Protein 2HBW (pdb70)

Foldseek 3Di:
DKWFFQAKFFFAADLVRPATAAIRHGGWMKAWDPAHDDQWTWIATQQQRRIGIGGVVRPVRIGHDPDDDFADKDAQVRVVVLLVQLVVLLVVLVDDEFAGRRYAPDVYYHFQSNLNSVVVSRFGAHRFQQRNVVQFAFDAPVVDDFNKKWFFDDPPGTHHIFTDHDPQKTWGADHDPQADRGIDMEGLDPVTDRSNVVRNVGTDTIGDHRIGDGDDDD

Structure (mmCIF, N/CA/C/O backbone):
data_2HBW
#
_entry.id   2HBW
#
_cell.length_a   76.480
_cell.length_b   86.891
_cell.length_c   37.288
_cell.angle_alpha   90.000
_cell.angle_beta   90.000
_cell.angle_gamma   90.000
#
_symmetry.space_group_name_H-M   'P 21 21 2'
#
loop_
_entity.id
_entity.type
_entity.pdbx_description
1 polymer 'NLP/P60 protein'
2 non-polymer 'ACETATE ION'
3 non-polymer 'UNKNOWN LIGAND'
4 water water
#
loop_
_atom_site.group_PDB
_atom_site.id
_atom_site.type_symbol
_atom_site.label_atom_id
_atom_site.label_alt_id
_atom_site.label_comp_id
_atom_site.label_asym_id
_atom_site.label_entity_id
_atom_site.label_seq_id
_atom_site.pdbx_PDB_ins_code
_atom_site.Cartn_x
_atom_site.Cartn_y
_atom_site.Cartn_z
_atom_site.occupancy
_atom_site.B_iso_or_equiv
_atom_site.auth_seq_id
_atom_site.auth_comp_id
_atom_site.auth_asym_id
_atom_site.auth_atom_id
_atom_site.pdbx_PDB_model_num
ATOM 1 C C . SER A 1 15 ? 73.096 33.283 13.517 1.00 22.91 14 SER A C 1
ATOM 2 O O . SER A 1 15 ? 74.282 33.583 13.441 1.00 27.44 14 SER A O 1
ATOM 3 N N . GLY A 1 16 ? 72.593 32.329 12.761 1.00 20.93 15 GLY A N 1
ATOM 4 C CA . GLY A 1 16 ? 73.447 31.354 12.102 1.00 18.41 15 GLY A CA 1
ATOM 5 C C . GLY A 1 16 ? 72.746 30.016 11.993 1.00 13.77 15 GLY A C 1
ATOM 6 O O . GLY A 1 16 ? 71.675 29.842 12.512 1.00 13.04 15 GLY A O 1
ATOM 7 N N . GLU A 1 17 ? 73.443 29.082 11.363 1.00 15.29 16 GLU A N 1
ATOM 8 C CA . GLU A 1 17 ? 72.935 27.697 11.192 1.00 12.40 16 GLU A CA 1
ATOM 9 C C . GLU A 1 17 ? 73.552 26.751 12.187 1.00 12.24 16 GLU A C 1
ATOM 10 O O . GLU A 1 17 ? 74.766 26.766 12.439 1.00 14.07 16 GLU A O 1
ATOM 16 N N . TYR A 1 18 ? 72.695 25.896 12.728 1.00 11.93 17 TYR A N 1
ATOM 17 C CA . TYR A 1 18 ? 73.072 24.975 13.768 1.00 12.06 17 TYR A CA 1
ATOM 18 C C . TYR A 1 18 ? 72.521 23.585 13.480 1.00 11.39 17 TYR A C 1
ATOM 19 O O . TYR A 1 18 ? 71.533 23.453 12.742 1.00 13.02 17 TYR A O 1
ATOM 28 N N . GLN A 1 19 ? 73.135 22.554 14.042 1.00 12.13 18 GLN A N 1
ATOM 29 C CA . GLN A 1 19 ? 72.635 21.197 14.061 1.00 11.78 18 GLN A CA 1
ATOM 30 C C . GLN A 1 19 ? 72.048 20.877 15.426 1.00 12.04 18 GLN A C 1
ATOM 31 O O . GLN A 1 19 ? 72.647 21.203 16.492 1.00 14.17 18 GLN A O 1
ATOM 37 N N . CYS A 1 20 ? 70.906 20.184 15.406 1.00 10.32 19 CYS A N 1
ATOM 38 C CA . CYS A 1 20 ? 70.233 19.837 16.626 1.00 10.21 19 CYS A CA 1
ATOM 39 C C . CYS A 1 20 ? 70.885 18.638 17.267 1.00 10.39 19 CYS A C 1
ATOM 40 O O . CYS A 1 20 ? 71.015 17.581 16.666 1.00 12.21 19 CYS A O 1
ATOM 43 N N . LEU A 1 21 ? 71.275 18.797 18.527 1.00 11.93 20 LEU A N 1
ATOM 44 C CA . LEU A 1 21 ? 71.911 17.720 19.309 1.00 13.34 20 LEU A CA 1
ATOM 45 C C . LEU A 1 21 ? 70.914 16.797 20.001 1.00 14.74 20 LEU A C 1
ATOM 46 O O . LEU A 1 21 ? 71.311 15.721 20.483 1.00 16.87 20 LEU A O 1
ATOM 51 N N . ALA A 1 22 ? 69.660 17.220 20.104 1.00 13.62 21 ALA A N 1
ATOM 52 C CA . ALA A 1 22 ? 68.549 16.465 20.670 1.00 14.19 21 ALA A CA 1
ATOM 53 C C . ALA A 1 22 ? 67.322 16.874 19.863 1.00 12.70 21 ALA A C 1
ATOM 54 O O . ALA A 1 22 ? 67.363 17.881 19.159 1.00 12.80 21 ALA A O 1
ATOM 56 N N . ALA A 1 23 ? 66.262 16.101 19.964 1.00 12.90 22 ALA A N 1
ATOM 57 C CA . ALA A 1 23 ? 65.005 16.454 19.329 1.00 11.30 22 ALA A CA 1
ATOM 58 C C . ALA A 1 23 ? 64.435 17.700 20.014 1.00 12.05 22 ALA A C 1
ATOM 59 O O . ALA A 1 23 ? 64.435 17.773 21.261 1.00 17.02 22 ALA A O 1
ATOM 61 N N . LEU A 1 24 ? 64.019 18.677 19.240 1.00 9.76 23 LEU A N 1
ATOM 62 C CA . LEU A 1 24 ? 63.554 19.951 19.733 1.00 9.26 23 LEU A CA 1
ATOM 63 C C . LEU A 1 24 ? 62.114 20.217 19.362 1.00 8.93 23 LEU A C 1
ATOM 64 O O . LEU A 1 24 ? 61.685 19.969 18.244 1.00 11.16 23 LEU A O 1
ATOM 69 N N . ASN A 1 25 ? 61.376 20.809 20.305 1.00 9.19 24 ASN A N 1
ATOM 70 C CA . ASN A 1 25 ? 60.042 21.305 20.045 1.00 8.11 24 ASN A CA 1
ATOM 71 C C . ASN A 1 25 ? 60.077 22.731 19.532 1.00 8.59 24 ASN A C 1
ATOM 72 O O . ASN A 1 25 ? 60.705 23.610 20.160 1.00 10.89 24 ASN A O 1
ATOM 77 N N A LEU A 1 26 ? 59.369 23.010 18.451 0.80 8.39 25 LEU A N 1
ATOM 78 N N B LEU A 1 26 ? 59.371 22.993 18.438 0.20 8.57 25 LEU A N 1
ATOM 79 C CA A LEU A 1 26 ? 59.142 24.341 17.966 0.80 8.73 25 LEU A CA 1
ATOM 80 C CA B LEU A 1 26 ? 59.158 24.353 17.973 0.20 8.71 25 LEU A CA 1
ATOM 81 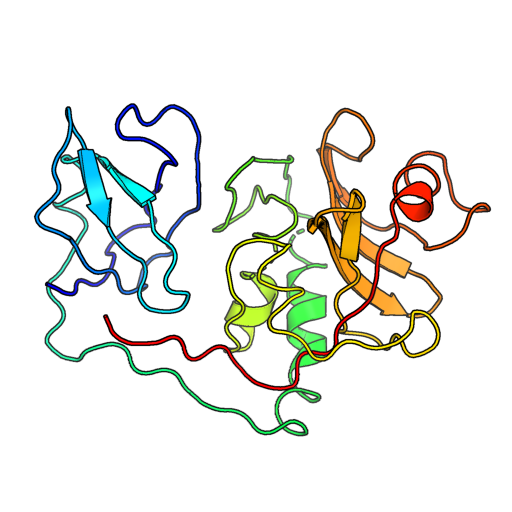C C A LEU A 1 26 ? 57.679 24.696 18.111 0.80 8.66 25 LEU A C 1
ATOM 82 C C B LEU A 1 26 ? 57.676 24.709 18.062 0.20 8.75 25 LEU A C 1
ATOM 83 O O A LEU A 1 26 ? 56.811 23.901 17.721 0.80 9.70 25 LEU A O 1
ATOM 84 O O B LEU A 1 26 ? 56.816 23.935 17.630 0.20 9.60 25 LEU A O 1
ATOM 93 N N . TYR A 1 27 ? 57.389 25.889 18.607 1.00 8.93 26 TYR A N 1
ATOM 94 C CA . TYR A 1 27 ? 56.046 26.335 18.892 1.00 9.68 26 TYR A CA 1
ATOM 95 C C . TYR A 1 27 ? 55.563 27.358 17.923 1.00 9.32 26 TYR A C 1
ATOM 96 O O . TYR A 1 27 ? 56.343 27.987 17.213 1.00 10.24 26 TYR A O 1
ATOM 105 N N . ASP A 1 28 ? 54.234 27.552 17.843 1.00 10.65 27 ASP A N 1
ATOM 106 C CA . ASP A 1 28 ? 53.665 28.486 16.861 1.00 11.99 27 ASP A CA 1
ATOM 107 C C . ASP A 1 28 ? 53.616 29.912 17.366 1.00 12.44 27 ASP A C 1
ATOM 108 O O . ASP A 1 28 ? 53.189 30.789 16.639 1.00 15.66 27 ASP A O 1
ATOM 113 N N . SER A 1 29 ? 54.097 30.190 18.584 1.00 11.86 28 SER A N 1
ATOM 114 C CA . SER A 1 29 ? 54.118 31.559 19.133 1.00 12.54 28 SER A CA 1
ATOM 115 C C . SER A 1 29 ? 55.180 31.580 20.206 1.00 12.60 28 SER A C 1
ATOM 116 O O . SER A 1 29 ? 55.569 30.554 20.741 1.00 11.56 28 SER A O 1
ATOM 119 N N . PRO A 1 30 ? 55.599 32.799 20.586 1.00 12.85 29 PRO A N 1
ATOM 120 C CA . PRO A 1 30 ? 56.589 32.914 21.650 1.00 13.31 29 PRO A CA 1
ATOM 121 C C . PRO A 1 30 ? 56.168 32.340 22.978 1.00 13.46 29 PRO A C 1
ATOM 122 O O . PRO A 1 30 ? 57.010 32.022 23.835 1.00 14.95 29 PRO A O 1
ATOM 126 N N . GLU A 1 31 ? 54.867 32.278 23.202 1.00 14.51 30 GLU A N 1
ATOM 127 C CA . GLU A 1 31 ? 54.333 31.720 24.430 1.00 15.67 30 GLU A CA 1
ATOM 128 C C . GLU A 1 31 ? 54.534 30.228 24.603 1.00 14.73 30 GLU A C 1
ATOM 129 O O . GLU A 1 31 ? 54.432 29.673 25.700 1.00 18.13 30 GLU A O 1
ATOM 135 N N . CYS A 1 32 ? 54.849 29.555 23.501 1.00 14.58 31 CYS A N 1
ATOM 136 C CA . CYS A 1 32 ? 55.155 28.134 23.562 1.00 14.99 31 CYS A CA 1
ATOM 137 C C . CYS A 1 32 ? 54.049 27.288 24.180 1.00 15.60 31 CYS A C 1
ATOM 138 O O . CYS A 1 32 ? 54.296 26.390 24.965 1.00 18.78 31 CYS A O 1
ATOM 141 N N . THR A 1 33 ? 52.824 27.580 23.764 1.00 16.81 32 THR A N 1
ATOM 142 C CA . THR A 1 33 ? 51.684 26.804 24.229 1.00 17.04 32 THR A CA 1
ATOM 143 C C . THR A 1 33 ? 51.079 25.854 23.217 1.00 16.20 32 THR A C 1
ATOM 144 O O . THR A 1 33 ? 50.252 25.018 23.615 1.00 20.23 32 THR A O 1
ATOM 148 N N A SER A 1 34 ? 51.485 25.951 21.955 0.80 14.88 33 SER A N 1
ATOM 149 N N B SER A 1 34 ? 51.403 26.019 21.923 0.20 14.92 33 SER A N 1
ATOM 150 C CA A SER A 1 34 ? 50.979 25.108 20.900 0.80 16.04 33 SER A CA 1
ATOM 151 C CA B SER A 1 34 ? 50.869 25.197 20.809 0.20 12.45 33 SER A CA 1
ATOM 152 C C A SER A 1 34 ? 52.173 24.727 20.021 0.80 12.05 33 SER A C 1
ATOM 153 C C B SER A 1 34 ? 52.017 24.741 19.877 0.20 10.88 33 SER A C 1
ATOM 154 O O A SER A 1 34 ? 52.923 25.536 19.555 0.80 12.89 33 SER A O 1
ATOM 155 O O B SER A 1 34 ? 52.563 25.556 19.158 0.20 8.45 33 SER A O 1
ATOM 160 N N . LEU A 1 35 ? 52.323 23.437 19.841 1.00 11.27 34 LEU A N 1
ATOM 161 C CA . LEU A 1 35 ? 53.418 22.912 19.075 1.00 10.61 34 LEU A CA 1
ATOM 162 C C . LEU A 1 35 ? 53.143 23.118 17.604 1.00 10.54 34 LEU A C 1
ATOM 163 O O . LEU A 1 35 ? 52.046 22.878 17.109 1.00 14.18 34 LEU A O 1
ATOM 168 N N . ALA A 1 36 ? 54.199 23.529 16.889 1.00 10.72 35 ALA A N 1
ATOM 169 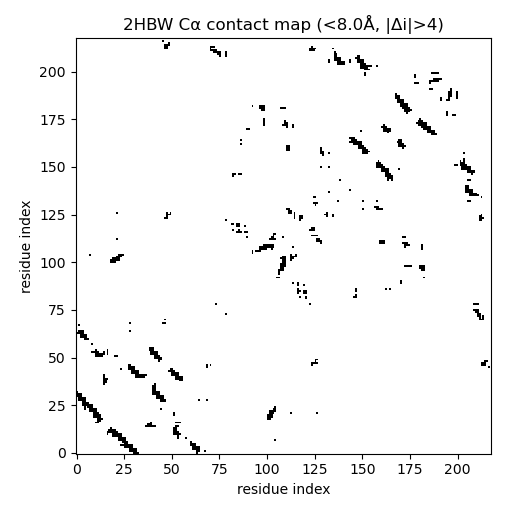C CA . ALA A 1 36 ? 54.176 23.723 15.457 1.00 11.43 35 ALA A CA 1
ATOM 170 C C . ALA A 1 36 ? 54.807 22.556 14.713 1.00 10.05 35 ALA A C 1
ATOM 171 O O . ALA A 1 36 ? 54.280 22.028 13.735 1.00 10.94 35 ALA A O 1
ATOM 173 N N . THR A 1 37 ? 56.021 22.169 15.128 1.00 7.89 36 THR A N 1
ATOM 174 C CA . THR A 1 37 ? 56.698 21.032 14.565 1.00 7.63 36 THR A CA 1
ATOM 175 C C . THR A 1 37 ? 57.700 20.568 15.612 1.00 6.70 36 THR A C 1
ATOM 176 O O . THR A 1 37 ? 57.858 21.164 16.676 1.00 7.60 36 THR A O 1
ATOM 180 N N . GLN A 1 38 ? 58.404 19.470 15.295 1.00 6.67 37 GLN A N 1
ATOM 181 C CA . GLN A 1 38 ? 59.512 18.978 16.127 1.00 6.81 37 GLN A CA 1
ATOM 182 C C . GLN A 1 38 ? 60.667 18.681 15.219 1.00 7.27 37 GLN A C 1
ATOM 183 O O . GLN A 1 38 ? 60.441 18.133 14.130 1.00 7.71 37 GLN A O 1
ATOM 189 N N . ALA A 1 39 ? 61.860 19.045 15.651 1.00 7.57 38 ALA A N 1
ATOM 190 C CA . ALA A 1 39 ? 63.084 18.857 14.859 1.00 7.78 38 ALA A CA 1
ATOM 191 C C . ALA A 1 39 ? 63.856 17.666 15.407 1.00 8.40 38 ALA A C 1
ATOM 192 O O . ALA A 1 39 ? 64.331 17.677 16.538 1.00 9.60 38 ALA A O 1
ATOM 194 N N . ALA A 1 40 ? 63.984 16.626 14.573 1.00 8.00 39 ALA A N 1
ATOM 195 C CA . ALA A 1 40 ? 64.742 15.451 14.908 1.00 9.52 39 ALA A CA 1
ATOM 196 C C . ALA A 1 40 ? 66.204 15.766 15.101 1.00 8.94 39 ALA A C 1
ATOM 197 O O . ALA A 1 40 ? 66.784 16.690 14.524 1.00 9.36 39 ALA A O 1
ATOM 199 N N A VAL A 1 41 ? 66.857 15.009 15.975 0.50 9.64 40 VAL A N 1
ATOM 200 N N B VAL A 1 41 ? 66.881 14.856 15.815 0.50 10.63 40 VAL A N 1
ATOM 201 C CA A VAL A 1 41 ? 68.309 15.071 16.126 0.50 10.69 40 VAL A CA 1
ATOM 202 C CA B VAL A 1 41 ? 68.323 14.956 16.047 0.50 9.53 40 VAL A CA 1
ATOM 203 C C A VAL A 1 41 ? 69.031 15.032 14.765 0.50 11.01 40 VAL A C 1
ATOM 204 C C B VAL A 1 41 ? 68.991 15.056 14.691 0.50 9.76 40 VAL A C 1
ATOM 205 O O A VAL A 1 41 ? 68.755 14.170 13.908 0.50 12.14 40 VAL A O 1
ATOM 206 O O B VAL A 1 41 ? 68.608 14.310 13.750 0.50 9.62 40 VAL A O 1
ATOM 213 N N . GLY A 1 42 ? 69.973 15.941 14.585 1.00 10.87 41 GLY A N 1
ATOM 214 C CA . GLY A 1 42 ? 70.706 16.049 13.352 1.00 11.39 41 GLY A CA 1
ATOM 215 C C . GLY A 1 42 ? 70.187 17.065 12.356 1.00 10.64 41 GLY A C 1
ATOM 216 O O . GLY A 1 42 ? 70.911 17.440 11.430 1.00 11.44 41 GLY A O 1
ATOM 217 N N . ARG A 1 43 ? 68.947 17.503 12.506 1.00 9.08 42 ARG A N 1
ATOM 218 C CA . ARG A 1 43 ? 68.437 18.523 11.582 1.00 8.65 42 ARG A CA 1
ATOM 219 C C . ARG A 1 43 ? 69.174 19.833 11.757 1.00 8.34 42 ARG A C 1
ATOM 220 O O . ARG A 1 43 ? 69.751 20.127 12.819 1.00 9.74 42 ARG A O 1
ATOM 228 N N . HIS A 1 44 ? 69.104 20.626 10.713 1.00 8.72 43 HIS A N 1
ATOM 229 C CA . HIS A 1 44 ? 69.692 21.936 10.705 1.00 8.43 43 HIS A CA 1
ATOM 230 C C . HIS A 1 44 ? 68.626 23.013 10.834 1.00 8.43 43 HIS A C 1
ATOM 231 O O . HIS A 1 44 ? 67.571 22.947 10.202 1.00 9.15 43 HIS A O 1
ATOM 238 N N . LEU A 1 45 ? 68.924 24.013 11.636 1.00 9.74 44 LEU A N 1
ATOM 239 C CA . LEU A 1 45 ? 68.056 25.145 11.783 1.00 11.51 44 LEU A CA 1
ATOM 240 C C . LEU A 1 45 ? 68.834 26.437 11.824 1.00 11.41 44 LEU A C 1
ATOM 241 O O . LEU A 1 45 ? 70.016 26.493 12.177 1.00 13.17 44 LEU A O 1
ATOM 246 N N A GLN A 1 46 ? 68.186 27.511 11.447 0.70 11.83 45 GLN A N 1
ATOM 247 N N B GLN A 1 46 ? 68.122 27.490 11.415 0.30 12.56 45 GLN A N 1
ATOM 248 C CA A GLN A 1 46 ? 68.767 28.775 11.655 0.70 13.15 45 GLN A CA 1
ATOM 249 C CA B GLN A 1 46 ? 68.579 28.874 11.449 0.30 11.30 45 GLN A CA 1
ATOM 250 C C A GLN A 1 46 ? 68.081 29.538 12.715 0.70 11.46 45 GLN A C 1
ATOM 251 C C B GLN A 1 46 ? 68.056 29.489 12.753 0.30 10.28 45 GLN A C 1
ATOM 252 O O A GLN A 1 46 ? 66.844 29.603 12.809 0.70 13.71 45 GLN A O 1
ATOM 253 O O B GLN A 1 46 ? 66.872 29.380 13.049 0.30 9.29 45 GLN A O 1
ATOM 264 N N . VAL A 1 47 ? 68.915 30.107 13.558 1.00 11.39 46 VAL A N 1
ATOM 265 C CA . VAL A 1 47 ? 68.465 30.881 14.698 1.00 11.42 46 VAL A CA 1
ATOM 266 C C . VAL A 1 47 ? 68.453 32.338 14.244 1.00 12.28 46 VAL A C 1
ATOM 267 O O . VAL A 1 47 ? 69.484 32.853 13.766 1.00 15.24 46 VAL A O 1
ATOM 271 N N . THR A 1 48 ? 67.303 33.006 14.364 1.00 11.97 47 THR A N 1
ATOM 272 C CA . THR A 1 48 ? 67.186 34.436 14.016 1.00 13.57 47 THR A CA 1
ATOM 273 C C . THR A 1 48 ? 67.514 35.303 15.229 1.00 13.52 47 THR A C 1
ATOM 274 O O . THR A 1 48 ? 67.651 34.823 16.357 1.00 15.68 47 THR A O 1
ATOM 278 N N . SER A 1 49 ? 67.597 36.599 15.000 1.00 16.43 48 SER A N 1
ATOM 279 C CA . SER A 1 49 ? 67.767 37.602 16.075 1.00 17.24 48 SER A CA 1
ATOM 280 C C . SER A 1 49 ? 66.425 38.006 16.735 1.00 15.87 48 SER A C 1
ATOM 281 O O . SER A 1 49 ? 66.429 38.874 17.580 1.00 19.17 48 SER A O 1
ATOM 284 N N . ASN A 1 50 ? 65.305 37.407 16.302 1.00 15.12 49 ASN A N 1
ATOM 285 C CA . ASN A 1 50 ? 64.003 37.788 16.791 1.00 13.21 49 ASN A CA 1
ATOM 286 C C . ASN A 1 50 ? 63.664 37.038 18.047 1.00 12.88 49 ASN A C 1
ATOM 287 O O . ASN A 1 50 ? 63.177 35.908 18.000 1.00 14.25 49 ASN A O 1
ATOM 292 N N . GLN A 1 51 ? 63.980 37.612 19.189 1.00 12.47 50 GLN A N 1
ATOM 293 C CA . GLN A 1 51 ? 63.646 37.022 20.489 1.00 12.24 50 GLN A CA 1
ATOM 294 C C . GLN A 1 51 ? 62.463 37.712 21.061 1.00 12.47 50 GLN A C 1
ATOM 295 O O . GLN A 1 51 ? 62.389 38.945 21.065 1.00 17.51 50 GLN A O 1
ATOM 301 N N . GLN A 1 52 ? 61.493 36.940 21.540 1.00 11.84 51 GLN A N 1
ATOM 302 C CA . GLN A 1 52 ? 60.251 37.491 22.072 1.00 11.49 51 GLN A CA 1
ATOM 303 C C . GLN A 1 52 ? 59.950 36.682 23.335 1.00 12.61 51 GLN A C 1
ATOM 304 O O . GLN A 1 52 ? 59.985 35.413 23.311 1.00 13.25 51 GLN A O 1
ATOM 310 N N . GLY A 1 53 ? 59.681 37.354 24.451 1.00 14.40 52 GLY A N 1
ATOM 311 C CA . GLY A 1 53 ? 59.433 36.626 25.683 1.00 15.03 52 GLY A CA 1
ATOM 312 C C . GLY A 1 53 ? 60.642 35.807 26.053 1.00 12.98 52 GLY A C 1
ATOM 313 O O . GLY A 1 53 ? 61.743 36.303 26.000 1.00 15.64 52 GLY A O 1
ATOM 314 N N . ALA A 1 54 ? 60.411 34.512 26.305 1.00 13.16 53 ALA A N 1
ATOM 315 C CA . ALA A 1 54 ? 61.465 33.557 26.634 1.00 12.91 53 ALA A CA 1
ATOM 316 C C . ALA A 1 54 ? 61.805 32.602 25.462 1.00 11.99 53 ALA A C 1
ATOM 317 O O . ALA A 1 54 ? 62.265 31.487 25.701 1.00 12.67 53 ALA A O 1
ATOM 319 N N . ALA A 1 55 ? 61.572 33.061 24.254 1.00 11.06 54 ALA A N 1
ATOM 320 C CA . ALA A 1 55 ? 61.747 32.244 23.054 1.00 10.81 54 ALA A CA 1
ATOM 321 C C . ALA A 1 55 ? 62.481 33.025 21.964 1.00 10.86 54 ALA A C 1
ATOM 322 O O . ALA A 1 55 ? 62.626 34.250 22.039 1.00 12.70 54 ALA A O 1
ATOM 324 N N . VAL A 1 56 ? 62.941 32.298 20.952 1.00 10.28 55 VAL A N 1
ATOM 325 C CA . VAL A 1 56 ? 63.610 32.908 19.819 1.00 10.30 55 VAL A CA 1
ATOM 326 C C . VAL A 1 56 ? 63.019 32.245 18.560 1.00 9.63 55 VAL A C 1
ATOM 327 O O . VAL A 1 56 ? 62.773 31.044 18.508 1.00 10.24 55 VAL A O 1
ATOM 331 N N . GLU A 1 57 ? 62.825 33.049 17.526 1.00 10.77 56 GLU A N 1
ATOM 332 C CA . GLU A 1 57 ? 62.310 32.548 16.268 1.00 10.90 56 GLU A CA 1
ATOM 333 C C . GLU A 1 57 ? 63.424 31.856 15.501 1.00 11.24 56 GLU A C 1
ATOM 334 O O . GLU A 1 57 ? 64.543 32.382 15.400 1.00 11.10 56 GLU A O 1
ATOM 340 N N . VAL A 1 58 ? 63.108 30.665 15.014 1.00 10.79 57 VAL A N 1
ATOM 341 C CA . VAL A 1 58 ? 64.031 29.858 14.259 1.00 9.75 57 VAL A CA 1
ATOM 342 C C . VAL A 1 58 ? 63.347 29.422 12.962 1.00 9.42 57 VAL A C 1
ATOM 343 O O . VAL A 1 58 ? 62.128 29.549 12.812 1.00 11.12 57 VAL A O 1
ATOM 347 N N . CYS A 1 59 ? 64.143 28.893 12.049 1.00 9.64 58 CYS A N 1
ATOM 348 C CA . CYS A 1 59 ? 63.589 28.357 10.816 1.00 9.61 58 CYS A CA 1
ATOM 349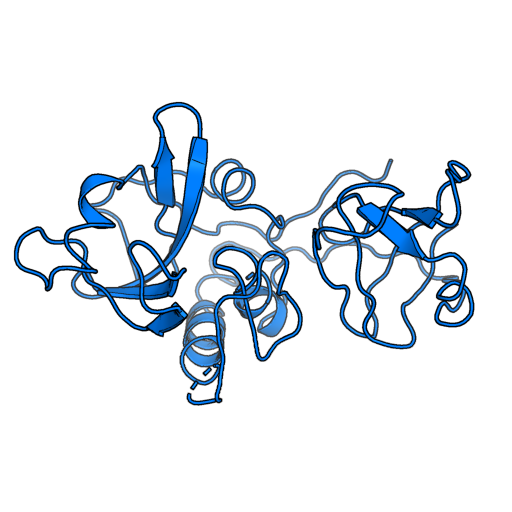 C C . CYS A 1 59 ? 64.335 27.093 10.461 1.00 9.50 58 CYS A C 1
ATOM 350 O O . CYS A 1 59 ? 65.559 27.132 10.336 1.00 10.50 58 CYS A O 1
ATOM 353 N N A LEU A 1 60 ? 63.639 25.961 10.419 0.50 8.46 59 LEU A N 1
ATOM 354 N N B LEU A 1 60 ? 63.615 25.996 10.277 0.50 7.91 59 LEU A N 1
ATOM 355 C CA A LEU A 1 60 ? 64.278 24.699 10.042 0.50 8.29 59 LEU A CA 1
ATOM 356 C CA B LEU A 1 60 ? 64.295 24.760 9.912 0.50 7.69 59 LEU A CA 1
ATOM 357 C C A LEU A 1 60 ? 64.716 24.759 8.565 0.50 9.40 59 LEU A C 1
ATOM 358 C C B LEU A 1 60 ? 64.768 24.869 8.511 0.50 7.86 59 LEU A C 1
ATOM 359 O O A LEU A 1 60 ? 63.954 25.184 7.702 0.50 9.60 59 LEU A O 1
ATOM 360 O O B LEU A 1 60 ? 64.054 25.367 7.629 0.50 8.36 59 LEU A O 1
ATOM 369 N N . CYS A 1 61 ? 65.918 24.276 8.270 1.00 7.99 60 CYS A N 1
ATOM 370 C CA . CYS A 1 61 ? 66.518 24.450 6.956 1.00 8.77 60 CYS A CA 1
ATOM 371 C C . CYS A 1 61 ? 65.896 23.568 5.864 1.00 8.87 60 CYS A C 1
ATOM 372 O O . CYS A 1 61 ? 65.832 23.954 4.705 1.00 10.93 60 CYS A O 1
ATOM 375 N N . GLU A 1 62 ? 65.509 22.358 6.223 1.00 7.68 61 GLU A N 1
ATOM 376 C CA . GLU A 1 62 ? 65.146 21.385 5.180 1.00 7.78 61 GLU A CA 1
ATOM 377 C C . GLU A 1 62 ? 63.765 21.624 4.592 1.00 7.52 61 GLU A C 1
ATOM 378 O O . GLU A 1 62 ? 63.447 21.202 3.479 1.00 9.58 61 GLU A O 1
ATOM 384 N N . ASP A 1 63 ? 62.931 22.291 5.362 1.00 7.64 62 ASP A N 1
ATOM 385 C CA . ASP A 1 63 ? 61.548 22.576 4.968 1.00 7.76 62 ASP A CA 1
ATOM 386 C C . ASP A 1 63 ? 61.174 24.059 5.089 1.00 8.01 62 ASP A C 1
ATOM 387 O O . ASP A 1 63 ? 60.008 24.438 4.873 1.00 9.06 62 ASP A O 1
ATOM 392 N N A ASP A 1 64 ? 62.157 24.912 5.335 0.70 7.35 63 ASP A N 1
ATOM 393 N N B ASP A 1 64 ? 62.147 24.843 5.542 0.30 8.35 63 ASP A N 1
ATOM 394 C CA A ASP A 1 64 ? 61.866 26.312 5.609 0.70 7.93 63 ASP A CA 1
ATOM 395 C CA B ASP A 1 64 ? 61.944 26.255 5.657 0.30 9.85 63 ASP A CA 1
ATOM 396 C C A ASP A 1 64 ? 60.728 26.592 6.603 0.70 8.03 63 ASP A C 1
ATOM 397 C C B ASP A 1 64 ? 60.722 26.509 6.530 0.30 8.44 63 ASP A C 1
ATOM 398 O O A ASP A 1 64 ? 60.000 27.581 6.503 0.70 11.03 63 ASP A O 1
ATOM 399 O O B ASP A 1 64 ? 59.895 27.346 6.223 0.30 6.23 63 ASP A O 1
ATOM 408 N N . TYR A 1 65 ? 60.601 25.757 7.614 1.00 8.80 64 TYR A N 1
ATOM 409 C CA . TYR A 1 65 ? 59.462 25.873 8.497 1.00 8.12 64 TYR A CA 1
ATOM 410 C C . TYR A 1 65 ? 59.831 26.690 9.722 1.00 8.47 64 TYR A C 1
ATOM 411 O O . TYR A 1 65 ? 60.757 26.354 10.457 1.00 9.55 64 TYR A O 1
ATOM 420 N N . PRO A 1 66 ? 59.099 27.769 9.965 1.00 8.97 65 PRO A N 1
ATOM 421 C CA . PRO A 1 66 ? 59.412 28.690 11.048 1.00 9.81 65 PRO A CA 1
ATOM 422 C C . PRO A 1 66 ? 58.706 28.311 12.309 1.00 10.42 65 PRO A C 1
ATOM 423 O O . PRO A 1 66 ? 57.623 27.709 12.312 1.00 12.31 65 PRO A O 1
ATOM 427 N N . GLY A 1 67 ? 59.317 28.642 13.448 1.00 9.98 66 GLY A N 1
ATOM 428 C CA . GLY A 1 67 ? 58.687 28.465 14.718 1.00 10.29 66 GLY A CA 1
ATOM 429 C C . GLY A 1 67 ? 59.515 29.052 15.828 1.00 10.00 66 GLY A C 1
ATOM 430 O O . GLY A 1 67 ? 60.471 29.768 15.593 1.00 13.22 66 GLY A O 1
ATOM 431 N N . TRP A 1 68 ? 59.093 28.812 17.043 1.00 9.57 67 TRP A N 1
ATOM 432 C CA . TRP A 1 68 ? 59.662 29.424 18.251 1.00 9.41 67 TRP A CA 1
ATOM 433 C C . TRP A 1 68 ? 60.295 28.369 19.111 1.00 9.59 67 TRP A C 1
ATOM 434 O O . TRP A 1 68 ? 59.686 27.344 19.456 1.00 10.37 67 TRP A O 1
ATOM 445 N N . LEU A 1 69 ? 61.542 28.630 19.440 1.00 9.73 68 LEU A N 1
ATOM 446 C CA . LEU A 1 69 ? 62.354 27.756 20.258 1.00 9.95 68 LEU A CA 1
ATOM 447 C C . LEU A 1 69 ? 62.499 28.374 21.641 1.00 10.81 68 LEU A C 1
ATOM 448 O O . LEU A 1 69 ? 62.860 29.547 21.776 1.00 10.86 68 LEU A O 1
ATOM 453 N N . SER A 1 70 ? 62.297 27.597 22.685 1.00 10.40 69 SER A N 1
ATOM 454 C CA . SER A 1 70 ? 62.621 28.064 24.036 1.00 10.74 69 SER A CA 1
ATOM 455 C C . SER A 1 70 ? 64.069 28.458 24.122 1.00 11.17 69 SER A C 1
ATOM 456 O O . SER A 1 70 ? 64.950 27.737 23.670 1.00 11.81 69 SER A O 1
ATOM 459 N N . LEU A 1 71 ? 64.393 29.608 24.746 1.00 12.44 70 LEU A N 1
ATOM 460 C CA . LEU A 1 71 ? 65.754 30.001 24.931 1.00 12.95 70 LEU A CA 1
ATOM 461 C C . LEU A 1 71 ? 66.550 28.953 25.685 1.00 13.66 70 LEU A C 1
ATOM 462 O O . LEU A 1 71 ? 67.767 28.838 25.444 1.00 15.46 70 LEU A O 1
ATOM 467 N N A GLY A 1 72 ? 65.998 28.141 26.576 0.50 14.10 71 GLY A N 1
ATOM 468 N N B GLY A 1 72 ? 65.846 28.227 26.531 0.50 13.87 71 GLY A N 1
ATOM 469 C CA A GLY A 1 72 ? 66.830 27.098 27.221 0.50 16.14 71 GLY A CA 1
ATOM 470 C CA B GLY A 1 72 ? 66.403 27.166 27.293 0.50 15.62 71 GLY A CA 1
ATOM 471 C C A GLY A 1 72 ? 67.411 26.099 26.245 0.50 16.22 71 GLY A C 1
ATOM 472 C C B GLY A 1 72 ? 66.974 25.992 26.517 0.50 14.48 71 GLY A C 1
ATOM 473 O O A GLY A 1 72 ? 68.501 25.530 26.356 0.50 16.28 71 GLY A O 1
ATOM 474 O O B GLY A 1 72 ? 67.646 25.169 27.134 0.50 10.91 71 GLY A O 1
ATOM 475 N N . ASP A 1 73 ? 66.693 25.896 25.186 1.00 12.49 72 ASP A N 1
ATOM 476 C CA . ASP A 1 73 ? 67.127 24.853 24.276 1.00 12.16 72 ASP A CA 1
ATOM 477 C C . ASP A 1 73 ? 68.327 25.265 23.422 1.00 12.04 72 ASP A C 1
ATOM 478 O O . ASP A 1 73 ? 68.830 24.438 22.677 1.00 12.47 72 ASP A O 1
ATOM 483 N N . LEU A 1 74 ? 68.821 26.494 23.549 1.00 12.60 73 LEU A N 1
ATOM 484 C CA . LEU A 1 74 ? 69.935 26.928 22.718 1.00 11.48 73 LEU A CA 1
ATOM 485 C C . LEU A 1 74 ? 71.161 26.099 22.989 1.00 11.34 73 LEU A C 1
ATOM 486 O O . LEU A 1 74 ? 72.010 25.952 22.128 1.00 12.72 73 LEU A O 1
ATOM 491 N N . GLY A 1 75 ? 71.296 25.544 24.180 1.00 12.77 74 GLY A N 1
ATOM 492 C CA . GLY A 1 75 ? 72.411 24.697 24.493 1.00 14.84 74 GLY A CA 1
ATOM 493 C C . GLY A 1 75 ? 72.366 23.326 23.856 1.00 14.96 74 GLY A C 1
ATOM 494 O O . GLY A 1 75 ? 73.371 22.593 23.922 1.00 19.96 74 GLY A O 1
ATOM 495 N N . LEU A 1 76 ? 71.283 23.015 23.153 1.00 12.50 75 LEU A N 1
ATOM 496 C CA . LEU A 1 76 ? 71.125 21.760 22.434 1.00 12.77 75 LEU A CA 1
ATOM 497 C C . LEU A 1 76 ? 71.445 21.910 20.951 1.00 12.04 75 LEU A C 1
ATOM 498 O O . LEU A 1 76 ? 71.108 21.075 20.143 1.00 14.22 75 LEU A O 1
ATOM 503 N N . LEU A 1 77 ? 72.087 23.021 20.603 1.00 12.38 76 LEU A N 1
ATOM 504 C CA . LEU A 1 77 ? 72.509 23.323 19.246 1.00 12.06 76 LEU A CA 1
ATOM 505 C C . LEU A 1 77 ? 74.009 23.346 19.124 1.00 14.25 76 LEU A C 1
ATOM 506 O O . LEU A 1 77 ? 74.704 23.867 20.002 1.00 16.87 76 LEU A O 1
ATOM 511 N N . LYS A 1 78 ? 74.528 22.799 18.022 1.00 14.52 77 LYS A N 1
ATOM 512 C CA . LYS A 1 78 ? 75.949 22.879 17.687 1.00 16.21 77 LYS A CA 1
ATOM 513 C C . LYS A 1 78 ? 76.075 23.667 16.394 1.00 14.80 77 LYS A C 1
ATOM 514 O O . LYS A 1 78 ? 75.375 23.432 15.444 1.00 15.50 77 LYS A O 1
ATOM 519 N N . PRO A 1 79 ? 77.000 24.629 16.323 1.00 15.54 78 PRO A N 1
ATOM 520 C CA . PRO A 1 79 ? 77.155 25.421 15.105 1.00 14.94 78 PRO A CA 1
ATOM 521 C C . PRO A 1 79 ? 77.483 24.489 13.896 1.00 15.77 78 PRO A C 1
ATOM 522 O O . PRO A 1 79 ? 78.300 23.594 14.038 1.00 19.49 78 PRO A O 1
ATOM 526 N N A ALA A 1 80 ? 76.881 24.831 12.775 0.70 14.22 79 ALA A N 1
ATOM 527 N N B ALA A 1 80 ? 76.769 24.520 12.769 0.30 13.64 79 ALA A N 1
ATOM 528 C CA A ALA A 1 80 ? 77.193 24.221 11.505 0.70 13.02 79 ALA A CA 1
ATOM 529 C CA B ALA A 1 80 ? 76.828 23.408 11.707 0.30 11.11 79 ALA A CA 1
ATOM 530 C C A ALA A 1 80 ? 78.339 24.991 10.808 0.70 13.96 79 ALA A C 1
ATOM 531 C C B ALA A 1 80 ? 78.208 23.219 11.023 0.30 11.80 79 ALA A C 1
ATOM 532 O O A ALA A 1 80 ? 78.326 26.229 10.707 0.70 21.45 79 ALA A O 1
ATOM 533 O O B ALA A 1 80 ? 78.895 24.250 10.886 0.30 12.11 79 ALA A O 1
ATOM 536 N N A THR A 1 81 ? 79.338 24.285 10.396 0.70 13.83 80 THR A N 1
ATOM 537 N N B THR A 1 81 ? 78.599 21.961 10.605 0.30 10.55 80 THR A N 1
ATOM 538 C CA A THR A 1 81 ? 80.314 24.844 9.452 0.70 11.50 80 THR A CA 1
ATOM 539 C CA B THR A 1 81 ? 79.884 21.787 10.035 0.30 13.97 80 THR A CA 1
ATOM 540 C C A THR A 1 81 ? 80.011 24.387 8.030 0.70 10.64 80 THR A C 1
ATOM 541 C C B THR A 1 81 ? 79.884 22.113 8.556 0.30 9.84 80 THR A C 1
ATOM 542 O O A THR A 1 81 ? 80.366 25.136 7.111 0.70 14.93 80 THR A O 1
ATOM 543 O O B THR A 1 81 ? 80.913 22.436 7.996 0.30 12.03 80 THR A O 1
ATOM 550 N N A VAL A 1 82 ? 79.285 23.269 7.845 0.70 10.41 81 VAL A N 1
ATOM 551 N N B VAL A 1 82 ? 78.697 22.175 7.982 0.30 9.77 81 VAL A N 1
ATOM 552 C CA A VAL A 1 82 ? 78.798 22.937 6.484 0.70 9.72 81 VAL A CA 1
ATOM 553 C CA B VAL A 1 82 ? 78.512 22.596 6.593 0.30 10.51 81 VAL A CA 1
ATOM 554 C C A VAL A 1 82 ? 77.266 23.110 6.473 0.70 9.40 81 VAL A C 1
ATOM 555 C C B VAL A 1 82 ? 77.097 23.112 6.545 0.30 9.16 81 VAL A C 1
ATOM 556 O O A VAL A 1 82 ? 76.541 22.438 7.232 0.70 9.86 81 VAL A O 1
ATOM 557 O O B VAL A 1 82 ? 76.252 22.685 7.348 0.30 8.78 81 VAL A O 1
ATOM 564 N N . LEU A 1 83 ? 76.805 24.038 5.649 1.00 7.91 82 LEU A N 1
ATOM 565 C CA . LEU A 1 83 ? 75.392 24.401 5.549 1.00 7.80 82 LEU A CA 1
ATOM 566 C C . LEU A 1 83 ? 74.605 23.319 4.852 1.00 7.65 82 LEU A C 1
ATOM 567 O O . LEU A 1 83 ? 75.103 22.681 3.908 1.00 9.16 82 LEU A O 1
ATOM 572 N N . TYR A 1 84 ? 73.374 23.119 5.292 1.00 8.46 83 TYR A N 1
ATOM 573 C CA . TYR A 1 84 ? 72.472 22.161 4.646 1.00 8.66 83 TYR A CA 1
ATOM 574 C C . TYR A 1 84 ? 72.265 22.538 3.197 1.00 8.30 83 TYR A C 1
ATOM 575 O O . TYR A 1 84 ? 71.972 23.688 2.876 1.00 9.42 83 TYR A O 1
ATOM 584 N N A GLN A 1 85 ? 72.327 21.559 2.318 0.70 10.88 84 GLN A N 1
ATOM 585 N N B GLN A 1 85 ? 72.462 21.551 2.311 0.30 7.23 84 GLN A N 1
ATOM 586 C CA A GLN A 1 85 ? 71.949 21.655 0.942 0.70 12.46 84 GLN A CA 1
ATOM 587 C CA B GLN A 1 85 ? 72.197 21.592 0.863 0.30 6.01 84 GLN A CA 1
ATOM 588 C C A GLN A 1 85 ? 71.066 20.463 0.694 0.70 10.65 84 GLN A C 1
ATOM 589 C C B GLN A 1 85 ? 71.243 20.415 0.471 0.30 8.00 84 GLN A C 1
ATOM 590 O O A GLN A 1 85 ? 71.328 19.375 1.109 0.70 10.45 84 GLN A O 1
ATOM 591 O O B GLN A 1 85 ? 71.615 19.272 0.623 0.30 8.15 84 GLN A O 1
ATOM 602 N N . ALA A 1 86 ? 70.047 20.710 -0.072 1.00 10.44 85 ALA A N 1
ATOM 603 C CA . ALA A 1 86 ? 69.045 19.658 -0.346 1.00 10.25 85 ALA A CA 1
ATOM 604 C C . ALA A 1 86 ? 69.520 18.719 -1.442 1.00 10.09 85 ALA A C 1
ATOM 605 O O . ALA A 1 86 ? 70.095 19.136 -2.457 1.00 12.13 85 ALA A O 1
ATOM 607 N N A LYS A 1 87 ? 69.227 17.445 -1.263 0.80 9.47 86 LYS A N 1
ATOM 608 N N B LYS A 1 87 ? 69.258 17.434 -1.238 0.20 10.11 86 LYS A N 1
ATOM 609 C CA A LYS A 1 87 ? 69.499 16.453 -2.311 0.80 10.81 86 LYS A CA 1
ATOM 610 C CA B LYS A 1 87 ? 69.457 16.442 -2.288 0.20 10.36 86 LYS A CA 1
ATOM 611 C C A LYS A 1 87 ? 68.331 16.454 -3.336 0.80 11.41 86 LYS A C 1
ATOM 612 C C B LYS A 1 87 ? 68.375 16.621 -3.365 0.20 10.74 86 LYS A C 1
ATOM 613 O O A LYS A 1 87 ? 67.204 16.746 -3.022 0.80 14.44 86 LYS A O 1
ATOM 614 O O B LYS A 1 87 ? 67.333 17.225 -3.138 0.20 9.45 86 LYS A O 1
ATOM 625 N N . SER A 1 88 ? 68.679 16.152 -4.558 1.00 12.54 87 SER A N 1
ATOM 626 C CA . SER A 1 88 ? 67.688 16.006 -5.606 1.00 12.99 87 SER A CA 1
ATOM 627 C C . SER A 1 88 ? 67.548 14.553 -6.011 1.00 12.69 87 SER A C 1
ATOM 628 O O . SER A 1 88 ? 68.479 13.754 -5.942 1.00 14.95 87 SER A O 1
ATOM 631 N N . PHE A 1 89 ? 66.334 14.211 -6.455 1.00 13.06 88 PHE A N 1
ATOM 632 C CA . PHE A 1 89 ? 65.999 12.881 -6.920 1.00 13.71 88 PHE A CA 1
ATOM 633 C C . PHE A 1 89 ? 65.169 13.024 -8.174 1.00 14.77 88 PHE A C 1
ATOM 634 O O . PHE A 1 89 ? 64.332 13.940 -8.294 1.00 18.26 88 PHE A O 1
ATOM 642 N N . SER A 1 90 ? 65.393 12.116 -9.113 1.00 15.86 89 SER A N 1
ATOM 643 C CA . SER A 1 90 ? 64.544 12.040 -10.314 1.00 15.79 89 SER A CA 1
ATOM 644 C C . SER A 1 90 ? 63.185 11.404 -9.977 1.00 15.95 89 SER A C 1
ATOM 645 O O . SER A 1 90 ? 63.003 10.765 -8.918 1.00 15.70 89 SER A O 1
ATOM 648 N N . GLU A 1 91 ? 62.229 11.557 -10.884 1.00 17.92 90 GLU A N 1
ATOM 649 C CA . GLU A 1 91 ? 60.928 10.954 -10.679 1.00 17.25 90 GLU A CA 1
ATOM 650 C C . GLU A 1 91 ? 61.040 9.429 -10.524 1.00 16.17 90 GLU A C 1
ATOM 651 O O . GLU A 1 91 ? 60.357 8.802 -9.675 1.00 17.36 90 GLU A O 1
ATOM 657 N N A SER A 1 92 ? 61.873 8.809 -11.335 0.50 16.54 91 SER A N 1
ATOM 658 N N B SER A 1 92 ? 61.854 8.836 -11.379 0.50 18.03 91 SER A N 1
ATOM 659 C CA A SER A 1 92 ? 62.023 7.361 -11.265 0.50 15.81 91 SER A CA 1
ATOM 660 C CA B SER A 1 92 ? 62.115 7.403 -11.333 0.50 18.24 91 SER A CA 1
ATOM 661 C C A SER A 1 92 ? 62.728 6.893 -9.985 0.50 13.65 91 SER A C 1
ATOM 662 C C B SER A 1 92 ? 62.667 6.962 -9.974 0.50 16.19 91 SER A C 1
ATOM 663 O O A SER A 1 92 ? 62.430 5.815 -9.465 0.50 12.85 91 SER A O 1
ATOM 664 O O B SER A 1 92 ? 62.190 5.993 -9.386 0.50 17.06 91 SER A O 1
ATOM 669 N N . GLU A 1 93 ? 63.632 7.715 -9.458 1.00 14.59 92 GLU A N 1
ATOM 670 C CA . GLU A 1 93 ? 64.274 7.400 -8.195 1.00 13.55 92 GLU A CA 1
ATOM 671 C C . GLU A 1 93 ? 63.258 7.435 -7.052 1.00 11.60 92 GLU A C 1
ATOM 672 O O . GLU A 1 93 ? 63.228 6.566 -6.169 1.00 13.47 92 GLU A O 1
ATOM 678 N N . ILE A 1 94 ? 62.416 8.463 -7.095 1.00 11.91 93 ILE A N 1
ATOM 679 C CA . ILE A 1 94 ? 61.400 8.595 -6.067 1.00 11.75 93 ILE A CA 1
ATOM 680 C C . ILE A 1 94 ? 60.444 7.386 -6.069 1.00 11.88 93 ILE A C 1
ATOM 681 O O . ILE A 1 94 ? 60.088 6.852 -5.012 1.00 11.91 93 ILE A O 1
ATOM 686 N N A LYS A 1 95 ? 60.012 6.952 -7.273 0.70 11.86 94 LYS A N 1
ATOM 687 N N B LYS A 1 95 ? 59.991 7.007 -7.266 0.30 13.99 94 LYS A N 1
ATOM 688 C CA A LYS A 1 95 ? 59.085 5.834 -7.383 0.70 12.02 94 LYS A CA 1
ATOM 689 C CA B LYS A 1 95 ? 59.112 5.860 -7.414 0.30 15.59 94 LYS A CA 1
ATOM 690 C C A LYS A 1 95 ? 59.652 4.641 -6.626 0.70 12.44 94 LYS A C 1
ATOM 691 C C B LYS A 1 95 ? 59.647 4.657 -6.647 0.30 14.78 94 LYS A C 1
ATOM 692 O O A LYS A 1 95 ? 58.912 3.905 -5.916 0.70 13.95 94 LYS A O 1
ATOM 693 O O B LYS A 1 95 ? 58.864 3.953 -5.988 0.30 15.58 94 LYS A O 1
ATOM 700 N N . LYS A 1 96 ? 60.958 4.384 -6.750 1.00 13.95 95 LYS A N 1
ATOM 701 C CA . LYS A 1 96 ? 61.549 3.258 -6.065 1.00 14.07 95 LYS A CA 1
ATOM 702 C C . LYS A 1 96 ? 61.587 3.369 -4.555 1.00 13.90 95 LYS A C 1
ATOM 703 O O . LYS A 1 96 ? 61.737 2.358 -3.848 1.00 15.06 95 LYS A O 1
ATOM 708 N N . LEU A 1 97 ? 61.491 4.587 -4.042 1.00 11.93 96 LEU A N 1
ATOM 709 C CA . LEU A 1 97 ? 61.546 4.827 -2.621 1.00 11.35 96 LEU A CA 1
ATOM 710 C C . LEU A 1 97 ? 60.171 4.817 -1.917 1.00 10.95 96 LEU A C 1
ATOM 711 O O . LEU A 1 97 ? 60.090 4.758 -0.695 1.00 11.84 96 LEU A O 1
ATOM 716 N N . LEU A 1 98 ? 59.108 4.870 -2.718 1.00 10.81 97 LEU A N 1
ATOM 717 C CA . LEU A 1 98 ? 57.765 4.933 -2.134 1.00 9.57 97 LEU A CA 1
ATOM 718 C C . LEU A 1 98 ? 57.466 3.756 -1.232 1.00 10.34 97 LEU A C 1
ATOM 719 O O . LEU A 1 98 ? 56.834 3.942 -0.176 1.00 10.70 97 LEU A O 1
ATOM 724 N N . PRO A 1 99 ? 57.869 2.512 -1.588 1.00 10.64 98 PRO A N 1
ATOM 725 C CA . PRO A 1 99 ? 57.541 1.423 -0.672 1.00 12.39 98 PRO A CA 1
ATOM 726 C C . PRO A 1 99 ? 58.105 1.644 0.746 1.00 10.44 98 PRO A C 1
ATOM 727 O O . PRO A 1 99 ? 57.493 1.233 1.718 1.00 10.20 98 PRO A O 1
ATOM 731 N N . GLY A 1 100 ? 59.288 2.254 0.866 1.00 10.34 99 GLY A N 1
ATOM 732 C CA . GLY A 1 100 ? 59.867 2.484 2.143 1.00 10.03 99 GLY A CA 1
ATOM 733 C C . GLY A 1 100 ? 59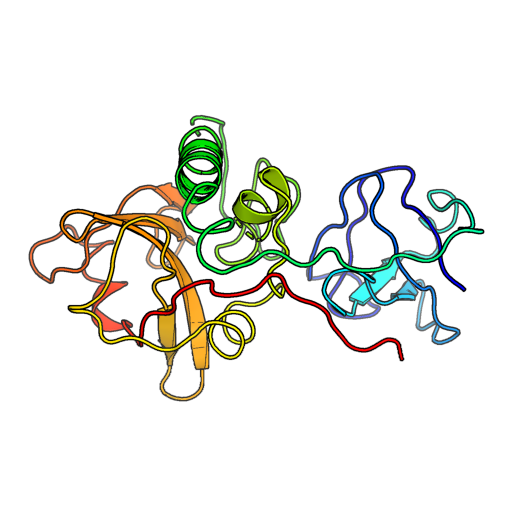.107 3.530 2.963 1.00 9.09 99 GLY A C 1
ATOM 734 O O . GLY A 1 100 ? 58.972 3.427 4.187 1.00 9.62 99 GLY A O 1
ATOM 735 N N . ALA A 1 101 ? 58.586 4.556 2.299 1.00 9.00 100 ALA A N 1
ATOM 736 C CA . ALA A 1 101 ? 57.732 5.542 2.946 1.00 8.01 100 ALA A CA 1
ATOM 737 C C . ALA A 1 101 ? 56.479 4.875 3.495 1.00 7.24 100 ALA A C 1
ATOM 738 O O . ALA A 1 101 ? 56.049 5.128 4.618 1.00 8.08 100 ALA A O 1
ATOM 740 N N . ILE A 1 102 ? 55.861 4.014 2.686 1.00 7.46 101 ILE A N 1
ATOM 741 C CA . ILE A 1 102 ? 54.682 3.278 3.126 1.00 7.67 101 ILE A CA 1
ATOM 742 C C . ILE A 1 102 ? 55.017 2.413 4.331 1.00 7.67 101 ILE A C 1
ATOM 743 O O . ILE A 1 102 ? 54.301 2.392 5.324 1.00 7.63 101 ILE A O 1
ATOM 748 N N . ALA A 1 103 ? 56.120 1.658 4.235 1.00 8.26 102 ALA A N 1
ATOM 749 C CA . ALA A 1 103 ? 56.505 0.783 5.315 1.00 9.00 102 ALA A CA 1
ATOM 750 C C . ALA A 1 103 ? 56.703 1.553 6.631 1.00 8.22 102 ALA A C 1
ATOM 751 O O . ALA A 1 103 ? 56.345 1.075 7.707 1.00 8.64 102 ALA A O 1
ATOM 753 N N . PHE A 1 104 ? 57.271 2.752 6.541 1.00 8.18 103 PHE A N 1
ATOM 754 C CA . PHE A 1 104 ? 57.485 3.591 7.728 1.00 8.07 103 PHE A CA 1
ATOM 755 C C . PHE A 1 104 ? 56.137 3.837 8.420 1.00 7.34 103 PHE A C 1
ATOM 756 O O . PHE A 1 104 ? 56.027 3.745 9.644 1.00 7.74 103 PHE A O 1
ATOM 764 N N . THR A 1 105 ? 55.131 4.227 7.639 1.00 6.57 104 THR A N 1
ATOM 765 C CA . THR A 1 105 ? 53.835 4.493 8.235 1.00 7.47 104 THR A CA 1
ATOM 766 C C . THR A 1 105 ? 53.194 3.263 8.865 1.00 6.84 104 THR A C 1
ATOM 767 O O . THR A 1 105 ? 52.551 3.385 9.906 1.00 7.59 104 THR A O 1
ATOM 771 N N A GLN A 1 106 ? 53.339 2.116 8.202 0.60 7.41 105 GLN A N 1
ATOM 772 N N B GLN A 1 106 ? 53.377 2.103 8.245 0.40 7.87 105 GLN A N 1
ATOM 773 C CA A GLN A 1 106 ? 52.785 0.877 8.733 0.60 7.95 105 GLN A CA 1
ATOM 774 C CA B GLN A 1 106 ? 52.757 0.889 8.763 0.40 8.57 105 GLN A CA 1
ATOM 775 C C A GLN A 1 106 ? 53.399 0.544 10.094 0.60 7.17 105 GLN A C 1
ATOM 776 C C B GLN A 1 106 ? 53.436 0.391 10.030 0.40 9.27 105 GLN A C 1
ATOM 777 O O A GLN A 1 106 ? 52.700 0.140 11.043 0.60 7.95 105 GLN A O 1
ATOM 778 O O B GLN A 1 106 ? 52.804 -0.274 10.857 0.40 9.50 105 GLN A O 1
ATOM 789 N N . LYS A 1 107 ? 54.728 0.690 10.178 1.00 8.42 106 LYS A N 1
ATOM 790 C CA . LYS A 1 107 ? 55.407 0.392 11.422 1.00 9.27 106 LYS A CA 1
ATOM 791 C C . LYS A 1 107 ? 54.996 1.382 12.498 1.00 8.55 106 LYS A C 1
ATOM 792 O O . LYS A 1 107 ? 54.779 1.002 13.647 1.00 9.44 106 LYS A O 1
ATOM 798 N N . ALA A 1 108 ? 54.857 2.666 12.116 1.00 8.35 107 ALA A N 1
ATOM 799 C CA . ALA A 1 108 ? 54.455 3.672 13.086 1.00 8.68 107 ALA A CA 1
ATOM 800 C C . ALA A 1 108 ? 53.083 3.360 13.672 1.00 7.79 107 ALA A C 1
ATOM 801 O O . ALA A 1 108 ? 52.799 3.556 14.852 1.00 8.38 107 ALA A O 1
ATOM 811 N N . GLN A 1 110 ? 51.886 0.565 14.358 1.00 8.69 109 GLN A N 1
ATOM 812 C CA . GLN A 1 110 ? 51.991 -0.521 15.302 1.00 9.97 109 GLN A CA 1
ATOM 813 C C . GLN A 1 110 ? 52.578 -0.117 16.622 1.00 10.44 109 GLN A C 1
ATOM 814 O O . GLN A 1 110 ? 52.654 -0.960 17.521 1.00 12.60 109 GLN A O 1
ATOM 820 N N . GLN A 1 111 ? 53.044 1.101 16.794 1.00 9.69 110 GLN A N 1
ATOM 821 C CA . GLN A 1 111 ? 53.542 1.586 18.082 1.00 9.63 110 GLN A CA 1
ATOM 822 C C . GLN A 1 111 ? 52.441 2.369 18.759 1.00 10.84 110 GLN A C 1
ATOM 823 O O . GLN A 1 111 ? 51.651 3.043 18.081 1.00 13.02 110 GLN A O 1
ATOM 829 N N A SER A 1 112 ? 52.308 2.263 20.064 0.50 12.04 111 SER A N 1
ATOM 830 N N B SER A 1 112 ? 52.407 2.371 20.083 0.50 9.19 111 SER A N 1
ATOM 831 C CA A SER A 1 112 ? 51.306 3.074 20.748 0.50 11.56 111 SER A CA 1
ATOM 832 C CA B SER A 1 112 ? 51.422 3.194 20.787 0.50 10.28 111 SER A CA 1
ATOM 833 C C A SER A 1 112 ? 51.482 4.569 20.401 0.50 10.70 111 SER A C 1
ATOM 834 C C B SER A 1 112 ? 51.529 4.627 20.321 0.50 8.80 111 SER A C 1
ATOM 835 O O A SER A 1 112 ? 52.572 5.113 20.523 0.50 9.09 111 SER A O 1
ATOM 836 O O B SER A 1 112 ? 52.614 5.194 20.257 0.50 10.50 111 SER A O 1
ATOM 841 N N . ASN A 1 113 ? 50.400 5.220 19.986 1.00 8.60 112 ASN A N 1
ATOM 842 C CA . ASN A 1 113 ? 50.421 6.586 19.468 1.00 7.92 112 ASN A CA 1
ATOM 843 C C . ASN A 1 113 ? 49.077 7.239 19.642 1.00 7.75 112 ASN A C 1
ATOM 844 O O . ASN A 1 113 ? 48.051 6.552 19.576 1.00 8.97 112 ASN A O 1
ATOM 849 N N . TYR A 1 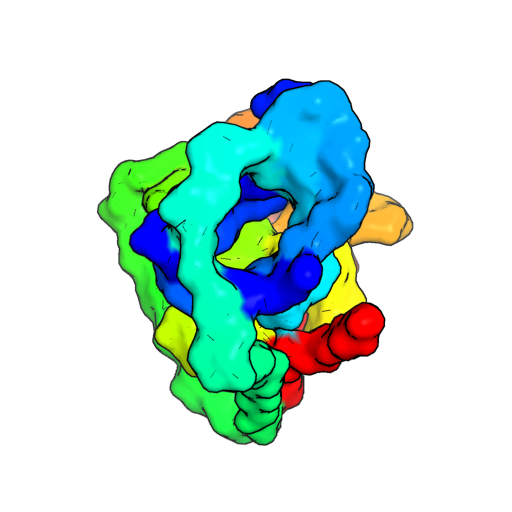114 ? 49.083 8.552 19.828 1.00 7.36 113 TYR A N 1
ATOM 850 C CA . TYR A 1 114 ? 47.881 9.335 19.778 1.00 7.60 113 TYR A CA 1
ATOM 851 C C . TYR A 1 114 ? 48.100 10.519 18.848 1.00 7.11 113 TYR A C 1
ATOM 852 O O . TYR A 1 114 ? 49.238 10.777 18.400 1.00 7.17 113 TYR A O 1
ATOM 861 N N . TYR A 1 115 ? 47.055 11.254 18.554 1.00 7.20 114 TYR A N 1
ATOM 862 C CA . TYR A 1 115 ? 47.140 12.406 17.615 1.00 6.98 114 TYR A CA 1
ATOM 863 C C . TYR A 1 115 ? 47.678 13.601 18.380 1.00 6.97 114 TYR A C 1
ATOM 864 O O . TYR A 1 115 ? 46.984 14.172 19.263 1.00 8.16 114 TYR A O 1
ATOM 873 N N . LEU A 1 116 ? 48.895 14.002 18.053 1.00 7.15 115 LEU A N 1
ATOM 874 C CA . LEU A 1 116 ? 49.600 15.117 18.715 1.00 7.25 115 LEU A CA 1
ATOM 875 C C . LEU A 1 116 ? 49.731 16.231 17.700 1.00 6.41 115 LEU A C 1
ATOM 876 O O . LEU A 1 116 ? 50.494 16.083 16.737 1.00 7.06 115 LEU A O 1
ATOM 881 N N . TRP A 1 117 ? 49.033 17.345 17.912 1.00 7.31 116 TRP A N 1
ATOM 882 C CA . TRP A 1 117 ? 49.209 18.527 17.060 1.00 7.64 116 TRP A CA 1
ATOM 883 C C . TRP A 1 117 ? 50.661 18.947 17.090 1.00 6.85 116 TRP A C 1
ATOM 884 O O . TRP A 1 117 ? 51.247 19.148 18.149 1.00 8.65 116 TRP A O 1
ATOM 895 N N . GLY A 1 118 ? 51.281 19.066 15.906 1.00 7.08 117 GLY A N 1
ATOM 896 C CA . GLY A 1 118 ? 52.678 19.382 15.804 1.00 7.56 117 GLY A CA 1
ATOM 897 C C . GLY A 1 118 ? 53.626 18.180 15.925 1.00 7.14 117 GLY A C 1
ATOM 898 O O . GLY A 1 118 ? 54.838 18.361 15.790 1.00 7.30 117 GLY A O 1
ATOM 899 N N . GLY A 1 119 ? 53.071 16.967 16.121 1.00 6.62 118 GLY A N 1
ATOM 900 C CA . GLY A 1 119 ? 53.899 15.797 16.300 1.00 6.51 118 GLY A CA 1
ATOM 901 C C . GLY A 1 119 ? 54.590 15.381 15.016 1.00 6.37 118 GLY A C 1
ATOM 902 O O . GLY A 1 119 ? 53.936 15.142 13.990 1.00 6.67 118 GLY A O 1
ATOM 903 N N . THR A 1 120 ? 55.915 15.261 15.096 1.00 6.39 119 THR A N 1
ATOM 904 C CA . THR A 1 120 ? 56.753 15.115 13.919 1.00 6.42 119 THR A CA 1
ATOM 905 C C . THR A 1 120 ? 57.840 14.061 14.059 1.00 6.88 119 THR A C 1
ATOM 906 O O . THR A 1 120 ? 58.277 13.513 13.074 1.00 8.45 119 THR A O 1
ATOM 910 N N . VAL A 1 121 ? 58.377 13.857 15.271 1.00 8.08 120 VAL A N 1
ATOM 911 C CA . VAL A 1 121 ? 59.480 12.927 15.488 1.00 9.34 120 VAL A CA 1
ATOM 912 C C . VAL A 1 121 ? 59.015 11.516 15.798 1.00 9.31 120 VAL A C 1
ATOM 913 O O . VAL A 1 121 ? 59.799 10.603 15.614 1.00 11.58 120 VAL A O 1
ATOM 917 N N . GLY A 1 122 ? 57.824 11.337 16.305 1.00 9.16 121 GLY A N 1
ATOM 918 C CA . GLY A 1 122 ? 57.254 10.070 16.696 1.00 9.42 121 GLY A CA 1
ATOM 919 C C . GLY A 1 122 ? 57.512 9.778 18.159 1.00 9.51 121 GLY A C 1
ATOM 920 O O . GLY A 1 122 ? 58.439 10.339 18.758 1.00 11.80 121 GLY A O 1
ATOM 921 N N . PRO A 1 123 ? 56.717 8.912 18.755 1.00 9.46 122 PRO A N 1
ATOM 922 C CA . PRO A 1 123 ? 55.695 8.080 18.089 1.00 8.95 122 PRO A CA 1
ATOM 923 C C . PRO A 1 123 ? 54.358 8.762 17.830 1.00 8.07 122 PRO A C 1
ATOM 924 O O . PRO A 1 123 ? 53.507 8.201 17.095 1.00 8.54 122 PRO A O 1
ATOM 928 N N . ASN A 1 124 ? 54.122 9.950 18.399 1.00 7.37 123 ASN A N 1
ATOM 929 C CA . ASN A 1 124 ? 52.840 10.600 18.294 1.00 7.46 123 ASN A CA 1
ATOM 930 C C . ASN A 1 124 ? 52.909 11.673 17.182 1.00 7.07 123 ASN A C 1
ATOM 931 O O . ASN A 1 124 ? 53.683 12.626 17.291 1.00 8.56 123 ASN A O 1
ATOM 936 N N . TYR A 1 125 ? 52.096 11.505 16.141 1.00 6.12 124 TYR A N 1
ATOM 937 C CA . TYR A 1 125 ? 52.136 12.357 14.961 1.00 6.64 124 TYR A CA 1
ATOM 938 C C . TYR A 1 125 ? 50.859 13.140 14.787 1.00 6.13 124 TYR A C 1
ATOM 939 O O . TYR A 1 125 ? 49.806 12.667 15.229 1.00 7.88 124 TYR A O 1
ATOM 948 N N . ASP A 1 126 ? 50.931 14.249 14.062 1.00 6.06 125 ASP A N 1
ATOM 949 C CA . ASP A 1 126 ? 49.770 14.791 13.373 1.00 5.39 125 ASP A CA 1
ATOM 950 C C . ASP A 1 126 ? 49.803 14.311 11.915 1.00 5.51 125 ASP A C 1
ATOM 951 O O . ASP A 1 126 ? 50.692 13.570 11.499 1.00 5.64 125 ASP A O 1
ATOM 956 N N . CYS A 1 127 ? 48.775 14.662 11.161 1.00 5.55 126 CYS A N 1
ATOM 957 C CA . CYS A 1 127 ? 48.630 14.009 9.870 1.00 5.67 126 CYS A CA 1
ATOM 958 C C . CYS A 1 127 ? 49.784 14.334 8.937 1.00 5.39 126 CYS A C 1
ATOM 959 O O . CYS A 1 127 ? 50.319 13.451 8.243 1.00 5.84 126 CYS A O 1
ATOM 962 N N . SER A 1 128 ? 50.141 15.603 8.846 1.00 5.34 127 SER A N 1
ATOM 963 C CA . SER A 1 128 ? 51.198 16.082 7.964 1.00 5.22 127 SER A CA 1
ATOM 964 C C . SER A 1 128 ? 52.575 15.740 8.503 1.00 5.40 127 SER A C 1
ATOM 965 O O . SER A 1 128 ? 53.498 15.557 7.703 1.00 5.72 127 SER A O 1
ATOM 968 N N . GLY A 1 129 ? 52.710 15.677 9.810 1.00 5.47 128 GLY A N 1
ATOM 969 C CA . GLY A 1 129 ? 53.980 15.287 10.411 1.00 5.84 128 GLY A CA 1
ATOM 970 C C . GLY A 1 129 ? 54.340 13.854 10.096 1.00 5.27 128 GLY A C 1
ATOM 971 O O . GLY A 1 129 ? 55.479 13.509 9.835 1.00 6.03 128 GLY A O 1
ATOM 972 N N . LEU A 1 130 ? 53.332 12.976 10.098 1.00 5.84 129 LEU A N 1
ATOM 973 C CA . LEU A 1 130 ? 53.544 11.582 9.719 1.00 5.80 129 LEU A CA 1
ATOM 974 C C . LEU A 1 130 ? 54.074 11.515 8.275 1.00 5.10 129 LEU A C 1
ATOM 975 O O . LEU A 1 130 ? 54.962 10.733 7.955 1.00 6.36 129 LEU A O 1
ATOM 988 N N . GLN A 1 132 ? 55.644 13.841 6.558 1.00 5.51 131 GLN A N 1
ATOM 989 C CA . GLN A 1 132 ? 57.024 14.374 6.451 1.00 6.17 131 GLN A CA 1
ATOM 990 C C . GLN A 1 132 ? 57.997 13.323 6.992 1.00 6.13 131 GLN A C 1
ATOM 991 O O . GLN A 1 132 ? 59.040 13.058 6.365 1.00 6.65 131 GLN A O 1
ATOM 997 N N . ALA A 1 133 ? 57.705 12.706 8.126 1.00 6.05 132 ALA A N 1
ATOM 998 C CA . ALA A 1 133 ? 58.617 11.753 8.727 1.00 7.08 132 ALA A CA 1
ATOM 999 C C . ALA A 1 133 ? 58.781 10.517 7.824 1.00 7.31 132 ALA A C 1
ATOM 1000 O O . ALA A 1 133 ? 59.878 9.964 7.689 1.00 7.65 132 ALA A O 1
ATOM 1002 N N . ALA A 1 134 ? 57.696 10.071 7.218 1.00 6.23 133 ALA A N 1
ATOM 1003 C CA . ALA A 1 134 ? 57.761 8.858 6.372 1.00 7.25 133 ALA A CA 1
ATOM 1004 C C . ALA A 1 134 ? 58.673 9.080 5.174 1.00 6.52 133 ALA A C 1
ATOM 1005 O O . ALA A 1 134 ? 59.463 8.219 4.802 1.00 7.46 133 ALA A O 1
ATOM 1007 N N . PHE A 1 135 ? 58.518 10.227 4.513 1.00 6.14 134 PHE A N 1
ATOM 1008 C CA . PHE A 1 135 ? 59.345 10.522 3.360 1.00 6.51 134 PHE A CA 1
ATOM 1009 C C . PHE A 1 135 ? 60.778 10.795 3.754 1.00 6.96 134 PHE A C 1
ATOM 1010 O O . PHE A 1 135 ? 61.710 10.352 3.042 1.00 7.65 134 PHE A O 1
ATOM 1018 N N . VAL A 1 136 ? 61.029 11.445 4.885 1.00 6.86 135 VAL A N 1
ATOM 1019 C CA . VAL A 1 136 ? 62.394 11.679 5.315 1.00 8.09 135 VAL A CA 1
ATOM 1020 C C . VAL A 1 136 ? 63.095 10.361 5.564 1.00 8.60 135 VAL A C 1
ATOM 1021 O O . VAL A 1 136 ? 64.299 10.229 5.345 1.00 8.71 135 VAL A O 1
ATOM 1025 N N . SER A 1 137 ? 62.375 9.332 5.975 1.00 7.86 136 SER A N 1
ATOM 1026 C CA . SER A 1 137 ? 62.991 8.046 6.236 1.00 8.87 136 SER A CA 1
ATOM 1027 C C . SER A 1 137 ? 63.614 7.444 4.982 1.00 9.27 136 SER A C 1
ATOM 1028 O O . SER A 1 137 ? 64.443 6.546 5.121 1.00 11.24 136 SER A O 1
ATOM 1031 N N . VAL A 1 138 ? 63.172 7.819 3.794 1.00 8.76 137 VAL A N 1
ATOM 1032 C CA . VAL A 1 138 ? 63.740 7.412 2.547 1.00 9.54 137 VAL A CA 1
ATOM 1033 C C . VAL A 1 138 ? 64.505 8.530 1.841 1.00 10.09 137 VAL A C 1
ATOM 1034 O O . VAL A 1 138 ? 64.826 8.424 0.657 1.00 11.94 137 VAL A O 1
ATOM 1038 N N . GLY A 1 139 ? 64.806 9.623 2.568 1.00 9.71 138 GLY A N 1
ATOM 1039 C CA . GLY A 1 139 ? 65.631 10.699 2.049 1.00 9.30 138 GLY A CA 1
ATOM 1040 C C . GLY A 1 139 ? 64.929 11.831 1.350 1.00 9.71 138 GLY A C 1
ATOM 1041 O O . GLY A 1 139 ? 65.611 12.733 0.854 1.00 11.19 138 GLY A O 1
ATOM 1042 N N A ILE A 1 140 ? 63.608 11.857 1.364 0.70 7.77 139 ILE A N 1
ATOM 1043 N N B ILE A 1 140 ? 63.621 11.743 1.144 0.30 7.90 139 ILE A N 1
ATOM 1044 C CA A ILE A 1 140 ? 62.839 12.754 0.540 0.70 8.23 139 ILE A CA 1
ATOM 1045 C CA B ILE A 1 140 ? 62.868 12.798 0.467 0.30 8.65 139 ILE A CA 1
ATOM 1046 C C A ILE A 1 140 ? 62.177 13.761 1.461 0.70 7.70 139 ILE A C 1
ATOM 1047 C C B ILE A 1 140 ? 62.316 13.748 1.517 0.30 7.41 139 ILE A C 1
ATOM 1048 O O A ILE A 1 140 ? 61.426 13.392 2.396 0.70 7.87 139 ILE A O 1
ATOM 1049 O O B ILE A 1 140 ? 61.799 13.320 2.567 0.30 6.86 139 ILE A O 1
ATOM 1058 N N . TRP A 1 141 ? 62.407 15.038 1.227 1.00 7.37 140 TRP A N 1
ATOM 1059 C CA . TRP A 1 141 ? 61.777 16.095 1.996 1.00 7.39 140 TRP A CA 1
ATOM 1060 C C . TRP A 1 141 ? 60.494 16.598 1.355 1.00 7.31 140 TRP A C 1
ATOM 1061 O O . TRP A 1 141 ? 60.387 16.840 0.162 1.00 8.86 140 TRP A O 1
ATOM 1072 N N . LEU A 1 142 ? 59.502 16.726 2.228 1.00 7.41 141 LEU A N 1
ATOM 1073 C CA . LEU A 1 142 ? 58.260 17.421 1.978 1.00 7.20 141 LEU A CA 1
ATOM 1074 C C . LEU A 1 142 ? 58.211 18.656 2.863 1.00 6.95 141 LEU A C 1
ATOM 1075 O O . LEU A 1 142 ? 58.801 18.664 3.939 1.00 7.07 141 LEU A O 1
ATOM 1080 N N . PRO A 1 143 ? 57.428 19.674 2.465 1.00 6.95 142 PRO A N 1
ATOM 1081 C CA . PRO A 1 143 ? 57.079 20.739 3.406 1.00 7.02 142 PRO A CA 1
ATOM 1082 C C . PRO A 1 143 ? 56.288 20.182 4.583 1.00 6.73 142 PRO A C 1
ATOM 1083 O O . PRO A 1 143 ? 55.779 19.067 4.512 1.00 7.33 142 PRO A O 1
ATOM 1087 N N . ARG A 1 144 ? 56.179 20.954 5.660 1.00 6.87 143 ARG A N 1
ATOM 1088 C CA . ARG A 1 144 ? 55.609 20.460 6.908 1.00 6.67 143 ARG A CA 1
ATOM 1089 C C . ARG A 1 144 ? 54.100 20.421 6.961 1.00 6.16 143 ARG A C 1
ATOM 1090 O O . ARG A 1 144 ? 53.572 19.493 7.553 1.00 7.24 143 ARG A O 1
ATOM 1098 N N . ASP A 1 145 ? 53.406 21.405 6.437 1.00 7.36 144 ASP A N 1
ATOM 1099 C CA . ASP A 1 145 ? 51.957 21.452 6.610 1.00 8.22 144 ASP A CA 1
ATOM 1100 C C . ASP A 1 145 ? 51.213 20.892 5.422 1.00 6.61 144 ASP A C 1
ATOM 1101 O O . ASP A 1 145 ? 51.718 20.918 4.295 1.00 7.57 144 ASP A O 1
ATOM 1106 N N . ALA A 1 146 ? 49.991 20.405 5.650 1.00 7.19 145 ALA A N 1
ATOM 1107 C CA . ALA A 1 146 ? 49.238 19.781 4.583 1.00 6.99 145 ALA A CA 1
ATOM 1108 C C . ALA A 1 146 ? 49.035 20.693 3.381 1.00 7.22 145 ALA A C 1
ATOM 1109 O O . ALA A 1 146 ? 49.134 20.254 2.234 1.00 7.41 145 ALA A O 1
ATOM 1111 N N . TYR A 1 147 ? 48.704 21.956 3.612 1.00 7.85 146 TYR A N 1
ATOM 1112 C CA . TYR A 1 147 ? 48.437 22.841 2.484 1.00 8.13 146 TYR A CA 1
ATOM 1113 C C . TYR A 1 147 ? 49.710 23.062 1.672 1.00 8.18 146 TYR A C 1
ATOM 1114 O O . TYR A 1 147 ? 49.674 23.228 0.459 1.00 8.83 146 TYR A O 1
ATOM 1123 N N . GLN A 1 148 ? 50.872 23.048 2.338 1.00 7.80 147 GLN A N 1
ATOM 1124 C CA . GLN A 1 148 ? 52.125 23.189 1.652 1.00 7.91 147 GLN A CA 1
ATOM 1125 C C . GLN A 1 148 ? 52.461 21.936 0.872 1.00 7.41 147 GLN A C 1
ATOM 1126 O O . GLN A 1 148 ? 52.984 21.999 -0.252 1.00 8.36 147 GLN A O 1
ATOM 1132 N N . GLN A 1 149 ? 52.154 20.786 1.447 1.00 6.48 148 GLN A N 1
ATOM 1133 C CA . GLN A 1 149 ? 52.356 19.515 0.733 1.00 6.68 148 GLN A CA 1
ATOM 1134 C C . GLN A 1 149 ? 51.480 19.450 -0.507 1.00 6.61 148 GLN A C 1
ATOM 1135 O O . GLN A 1 149 ? 51.918 18.943 -1.546 1.00 7.89 148 GLN A O 1
ATOM 1141 N N A GLU A 1 150 ? 50.262 19.980 -0.456 0.70 6.88 149 GLU A N 1
ATOM 1142 N N B GLU A 1 150 ? 50.274 20.027 -0.422 0.30 6.61 149 GLU A N 1
ATOM 1143 C CA A GLU A 1 150 ? 49.447 20.008 -1.673 0.70 7.16 149 GLU A CA 1
ATOM 1144 C CA B GLU A 1 150 ? 49.346 20.111 -1.567 0.30 7.03 149 GLU A CA 1
ATOM 1145 C C A GLU A 1 150 ? 50.022 20.953 -2.715 0.70 7.70 149 GLU A C 1
ATOM 1146 C C B GLU A 1 150 ? 49.850 21.023 -2.680 0.30 7.07 149 GLU A C 1
ATOM 1147 O O A GLU A 1 150 ? 50.090 20.618 -3.897 0.70 8.11 149 GLU A O 1
ATOM 1148 O O B GLU A 1 150 ? 49.633 20.745 -3.861 0.30 7.78 149 GLU A O 1
ATOM 1159 N N . ALA A 1 151 ? 50.484 22.128 -2.303 1.00 8.43 150 ALA A N 1
ATOM 1160 C CA . ALA A 1 151 ? 51.053 23.080 -3.241 1.00 9.68 150 ALA A CA 1
ATOM 1161 C C . ALA A 1 151 ? 52.276 22.493 -3.901 1.00 10.09 150 ALA A C 1
ATOM 1162 O O . ALA A 1 151 ? 52.547 22.758 -5.075 1.00 13.46 150 ALA A O 1
ATOM 1164 N N A PHE A 1 152 ? 53.073 21.800 -3.106 0.60 9.99 151 PHE A N 1
ATOM 1165 N N B PHE A 1 152 ? 53.088 21.697 -3.181 0.40 8.74 151 PHE A N 1
ATOM 1166 C CA A PHE A 1 152 ? 54.317 21.337 -3.571 0.60 10.51 151 PHE A CA 1
ATOM 1167 C CA B PHE A 1 152 ? 54.417 21.174 -3.630 0.40 8.85 151 PHE A CA 1
ATOM 1168 C C A PHE A 1 152 ? 54.198 20.188 -4.541 0.60 9.58 151 PHE A C 1
ATOM 1169 C C B PHE A 1 152 ? 54.377 19.895 -4.465 0.40 9.55 151 PHE A C 1
ATOM 1170 O O A PHE A 1 152 ? 54.926 20.253 -5.548 0.60 9.70 151 PHE A O 1
ATOM 1171 O O B PHE A 1 152 ? 55.292 19.455 -5.198 0.40 8.71 151 PHE A O 1
ATOM 1186 N N . THR A 1 153 ? 53.353 19.157 -4.229 1.00 9.02 152 THR A N 1
ATOM 1187 C CA . THR A 1 153 ? 53.206 17.957 -5.036 1.00 8.92 152 THR A CA 1
ATOM 1188 C C . THR A 1 153 ? 52.540 18.271 -6.373 1.00 8.31 152 THR A C 1
ATOM 1189 O O . THR A 1 153 ? 51.909 19.303 -6.553 1.00 10.01 152 THR A O 1
ATOM 1193 N N . GLN A 1 154 ? 52.653 17.347 -7.314 1.00 8.55 153 GLN A N 1
ATOM 1194 C CA . GLN A 1 154 ? 52.007 17.464 -8.614 1.00 8.49 153 GLN A CA 1
ATOM 1195 C C . GLN A 1 154 ? 50.550 17.045 -8.492 1.00 8.32 153 GLN A C 1
ATOM 1196 O O . GLN A 1 154 ? 50.244 15.890 -8.151 1.00 9.04 153 GLN A O 1
ATOM 1202 N N . ALA A 1 155 ? 49.640 17.974 -8.746 1.00 8.37 154 ALA A N 1
ATOM 1203 C CA . ALA A 1 155 ? 48.212 17.670 -8.591 1.00 8.68 154 ALA A CA 1
ATOM 1204 C C . ALA A 1 155 ? 47.793 16.623 -9.616 1.00 7.97 154 ALA A C 1
ATOM 1205 O O . ALA A 1 155 ? 48.090 16.740 -10.816 1.00 9.16 154 ALA A O 1
ATOM 1207 N N . ILE A 1 156 ? 47.056 15.621 -9.133 1.00 7.39 155 ILE A N 1
ATOM 1208 C CA . ILE A 1 156 ? 46.467 14.573 -9.956 1.00 7.92 155 ILE A CA 1
ATOM 1209 C C . ILE A 1 156 ? 44.998 14.435 -9.595 1.00 8.23 155 ILE A C 1
ATOM 1210 O O . ILE A 1 156 ? 44.513 14.993 -8.578 1.00 8.55 155 ILE A O 1
ATOM 1215 N N . THR A 1 157 ? 44.245 13.714 -10.421 1.00 8.55 156 THR A N 1
ATOM 1216 C CA . THR A 1 157 ? 42.869 13.406 -10.100 1.00 9.60 156 THR A CA 1
ATOM 1217 C C . THR A 1 157 ? 42.806 12.251 -9.090 1.00 8.48 156 THR A C 1
ATOM 1218 O O . THR A 1 157 ? 43.732 11.483 -8.940 1.00 8.96 156 THR A O 1
ATOM 1222 N N . ILE A 1 158 ? 41.641 12.120 -8.429 1.00 9.76 157 ILE A N 1
ATOM 1223 C CA . ILE A 1 158 ? 41.438 11.040 -7.481 1.00 10.28 157 ILE A CA 1
ATOM 1224 C C . ILE A 1 158 ? 41.637 9.685 -8.169 1.00 9.41 157 ILE A C 1
ATOM 1225 O O . ILE A 1 158 ? 42.272 8.804 -7.650 1.00 10.44 157 ILE A O 1
ATOM 1230 N N A ASP A 1 159 ? 41.131 9.609 -9.397 0.50 9.85 158 ASP A N 1
ATOM 1231 N N B ASP A 1 159 ? 41.067 9.491 -9.370 0.50 8.78 158 ASP A N 1
ATOM 1232 C CA A ASP A 1 159 ? 41.206 8.361 -10.121 0.50 9.37 158 ASP A CA 1
ATOM 1233 C CA B ASP A 1 159 ? 41.252 8.182 -10.026 0.50 10.90 158 ASP A CA 1
ATOM 1234 C C A ASP A 1 159 ? 42.617 7.926 -10.481 0.50 7.73 158 ASP A C 1
ATOM 1235 C C B ASP A 1 159 ? 42.637 7.908 -10.609 0.50 10.81 158 ASP A C 1
ATOM 1236 O O A ASP A 1 159 ? 42.864 6.734 -10.656 0.50 8.79 158 ASP A O 1
ATOM 1237 O O B ASP A 1 159 ? 42.887 6.807 -11.113 0.50 14.10 158 ASP A O 1
ATOM 1246 N N . GLU A 1 160 ? 43.513 8.899 -10.546 1.00 7.75 159 GLU A N 1
ATOM 1247 C CA . GLU A 1 160 ? 44.912 8.657 -10.859 1.00 7.73 159 GLU A CA 1
ATOM 1248 C C . GLU A 1 160 ? 45.763 8.222 -9.658 1.00 7.87 159 GLU A C 1
ATOM 1249 O O . GLU A 1 160 ? 46.926 7.891 -9.846 1.00 8.65 159 GLU A O 1
ATOM 1255 N N . LEU A 1 161 ? 45.184 8.207 -8.470 1.00 8.15 160 LEU A N 1
ATOM 1256 C CA . LEU A 1 161 ? 45.947 7.857 -7.278 1.00 7.07 160 LEU A CA 1
ATOM 1257 C C . LEU A 1 161 ? 46.617 6.514 -7.453 1.00 7.76 160 LEU A C 1
ATOM 1258 O O . LEU A 1 161 ? 45.992 5.529 -7.874 1.00 9.31 160 LEU A O 1
ATOM 1263 N N . ALA A 1 162 ? 47.841 6.451 -7.002 1.00 7.39 161 ALA A N 1
ATOM 1264 C CA . ALA A 1 162 ? 48.655 5.221 -6.983 1.00 8.00 161 ALA A CA 1
ATOM 1265 C C . ALA A 1 162 ? 49.402 5.140 -5.638 1.00 7.16 161 ALA A C 1
ATOM 1266 O O . ALA A 1 162 ? 49.587 6.162 -4.959 1.00 7.10 161 ALA A O 1
ATOM 1268 N N . PRO A 1 163 ? 49.808 3.950 -5.222 1.00 7.58 162 PRO A N 1
ATOM 1269 C CA . PRO A 1 163 ? 50.432 3.815 -3.910 1.00 6.72 162 PRO A CA 1
ATOM 1270 C C . PRO A 1 163 ? 51.607 4.790 -3.771 1.00 7.04 162 PRO A C 1
ATOM 1271 O O . PRO A 1 163 ? 52.486 4.881 -4.626 1.00 8.27 162 PRO A O 1
ATOM 1275 N N . GLY A 1 164 ? 51.634 5.465 -2.642 1.00 6.25 163 GLY A N 1
ATOM 1276 C CA . GLY A 1 164 ? 52.676 6.446 -2.346 1.00 6.76 163 GLY A CA 1
ATOM 1277 C C . GLY A 1 164 ? 52.344 7.871 -2.698 1.00 6.18 163 GLY A C 1
ATOM 1278 O O . GLY A 1 164 ? 53.141 8.768 -2.412 1.00 6.82 163 GLY A O 1
ATOM 1279 N N . ASP A 1 165 ? 51.222 8.114 -3.349 1.00 6.19 164 ASP A N 1
ATOM 1280 C CA . ASP A 1 165 ? 50.688 9.449 -3.551 1.00 6.10 164 ASP A CA 1
ATOM 1281 C C . ASP A 1 165 ? 50.027 9.943 -2.270 1.00 5.76 164 ASP A C 1
ATOM 1282 O O . ASP A 1 165 ? 49.683 9.188 -1.356 1.00 6.50 164 ASP A O 1
ATOM 1287 N N . LEU A 1 166 ? 49.915 11.271 -2.167 1.00 5.73 165 LEU A N 1
ATOM 1288 C CA . LEU A 1 166 ? 49.256 11.934 -1.041 1.00 5.60 165 LEU A CA 1
ATOM 1289 C C . LEU A 1 166 ? 47.794 12.224 -1.397 1.00 5.47 165 LEU A C 1
ATOM 1290 O O . LEU A 1 166 ? 47.445 12.605 -2.516 1.00 6.66 165 LEU A O 1
ATOM 1295 N N A VAL A 1 167 ? 46.933 12.044 -0.396 0.80 5.36 166 VAL A N 1
ATOM 1296 N N B VAL A 1 167 ? 46.918 12.035 -0.411 0.20 5.74 166 VAL A N 1
ATOM 1297 C CA A VAL A 1 167 ? 45.511 12.321 -0.454 0.80 5.60 166 VAL A CA 1
ATOM 1298 C CA B VAL A 1 167 ? 45.510 12.371 -0.561 0.20 5.63 166 VAL A CA 1
ATOM 1299 C C A VAL A 1 167 ? 45.273 13.528 0.446 0.80 5.28 166 VAL A C 1
ATOM 1300 C C B VAL A 1 167 ? 45.137 13.463 0.458 0.20 5.55 166 VAL A C 1
ATOM 1301 O O A VAL A 1 167 ? 45.713 13.546 1.596 0.80 5.45 166 VAL A O 1
ATOM 1302 O O B VAL A 1 167 ? 45.400 13.370 1.659 0.20 4.51 166 VAL A O 1
ATOM 1309 N N . PHE A 1 168 ? 44.568 14.533 -0.076 1.00 5.50 167 PHE A N 1
ATOM 1310 C CA . PHE A 1 168 ? 44.303 15.758 0.642 1.00 5.89 167 PHE A CA 1
ATOM 1311 C C . PHE A 1 168 ? 42.828 15.947 0.930 1.00 6.09 167 PHE A C 1
ATOM 1312 O O . PHE A 1 168 ? 41.968 15.637 0.108 1.00 6.40 167 PHE A O 1
ATOM 1320 N N . PHE A 1 169 ? 42.552 16.537 2.089 1.00 6.10 168 PHE A N 1
ATOM 1321 C CA . PHE A 1 169 ? 41.212 16.790 2.604 1.00 6.41 168 PHE A CA 1
ATOM 1322 C C . PHE A 1 169 ? 41.200 18.180 3.213 1.00 7.65 168 PHE A C 1
ATOM 1323 O O . PHE A 1 169 ? 42.241 18.627 3.726 1.00 8.09 168 PHE A O 1
ATOM 1331 N N . GLY A 1 170 ? 40.074 18.875 3.181 1.00 7.77 169 GLY A N 1
ATOM 1332 C CA . GLY A 1 170 ? 40.022 20.160 3.838 1.00 9.99 169 GLY A CA 1
ATOM 1333 C C . GLY A 1 170 ? 38.809 20.952 3.464 1.00 11.03 169 GLY A C 1
ATOM 1334 O O . GLY A 1 170 ? 37.738 20.451 3.166 1.00 14.15 169 GLY A O 1
ATOM 1335 N N . THR A 1 171 ? 38.986 22.274 3.540 1.00 12.01 170 THR A N 1
ATOM 1336 C CA . THR A 1 171 ? 37.947 23.246 3.360 1.00 12.44 170 THR A CA 1
ATOM 1337 C C . THR A 1 171 ? 38.033 23.726 1.919 1.00 12.91 170 THR A C 1
ATOM 1338 O O . THR A 1 171 ? 38.904 23.332 1.178 1.00 15.00 170 THR A O 1
ATOM 1342 N N A PRO A 1 172 ? 37.119 24.629 1.469 0.80 13.92 171 PRO A N 1
ATOM 1343 N N B PRO A 1 172 ? 37.045 24.605 1.583 0.20 10.77 171 PRO A N 1
ATOM 1344 C CA A PRO A 1 172 ? 37.470 25.163 0.090 0.80 15.80 171 PRO A CA 1
ATOM 1345 C CA B PRO A 1 172 ? 37.073 25.415 0.354 0.20 13.29 171 PRO A CA 1
ATOM 1346 C C A PRO A 1 172 ? 38.715 25.952 0.023 0.80 15.73 171 PRO A C 1
ATOM 1347 C C B PRO A 1 172 ? 38.329 26.300 0.122 0.20 12.76 171 PRO A C 1
ATOM 1348 O O A PRO A 1 172 ? 39.325 26.053 -1.063 0.80 18.18 171 PRO A O 1
ATOM 1349 O O B PRO A 1 172 ? 38.520 26.811 -0.978 0.20 16.13 171 PRO A O 1
ATOM 1356 N N . VAL A 1 173 ? 39.144 26.480 1.159 1.00 15.58 172 VAL A N 1
ATOM 1357 C CA . VAL A 1 173 ? 40.310 27.332 1.167 1.00 15.72 172 VAL A CA 1
ATOM 1358 C C . VAL A 1 173 ? 41.565 26.512 1.046 1.00 14.14 172 VAL A C 1
ATOM 1359 O O . VAL A 1 173 ? 42.472 26.904 0.335 1.00 14.15 172 VAL A O 1
ATOM 1363 N N . LYS A 1 174 ? 41.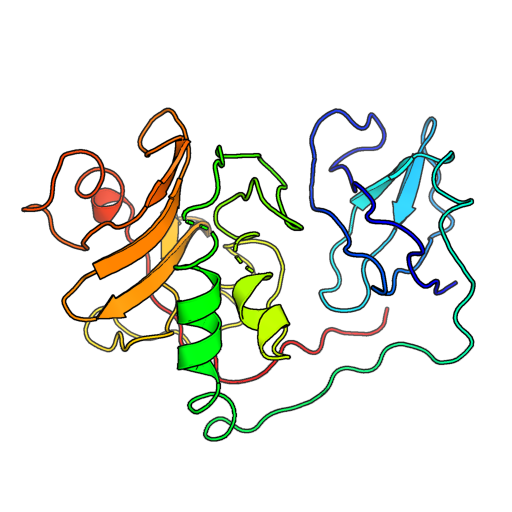667 25.420 1.752 1.00 10.54 173 LYS A N 1
ATOM 1364 C CA . LYS A 1 174 ? 42.957 24.775 1.889 1.00 10.08 173 LYS A CA 1
ATOM 1365 C C . LYS A 1 174 ? 42.803 23.367 2.423 1.00 8.30 173 LYS A C 1
ATOM 1366 O O . LYS A 1 174 ? 41.839 23.006 3.091 1.00 9.75 173 LYS A O 1
ATOM 1372 N N . ALA A 1 175 ? 43.823 22.569 2.139 1.00 8.59 174 ALA A N 1
ATOM 1373 C CA . ALA A 1 175 ? 43.949 21.258 2.797 1.00 7.72 174 ALA A CA 1
ATOM 1374 C C . ALA A 1 175 ? 44.262 21.461 4.266 1.00 8.37 174 ALA A C 1
ATOM 1375 O O . ALA A 1 175 ? 45.151 22.255 4.601 1.00 9.87 174 ALA A O 1
ATOM 1377 N N . THR A 1 176 ? 43.546 20.722 5.106 1.00 8.48 175 THR A N 1
ATOM 1378 C CA . THR A 1 176 ? 43.784 20.653 6.534 1.00 8.75 175 THR A CA 1
ATOM 1379 C C . THR A 1 176 ? 44.126 19.254 6.984 1.00 8.12 175 THR A C 1
ATOM 1380 O O . THR A 1 176 ? 44.399 19.051 8.159 1.00 10.71 175 THR A O 1
ATOM 1384 N N . HIS A 1 177 ? 44.153 18.277 6.091 1.00 7.36 176 HIS A N 1
ATOM 1385 C CA . HIS A 1 177 ? 44.425 16.913 6.448 1.00 6.50 176 HIS A CA 1
ATOM 1386 C C . HIS A 1 177 ? 45.047 16.237 5.237 1.00 5.80 176 HIS A C 1
ATOM 1387 O O . HIS A 1 177 ? 44.809 16.626 4.094 1.00 6.24 176 HIS A O 1
ATOM 1394 N N . VAL A 1 178 ? 45.840 15.198 5.484 1.00 5.60 177 VAL A N 1
ATOM 1395 C CA . VAL A 1 178 ? 46.567 14.472 4.442 1.00 5.52 177 VAL A CA 1
ATOM 1396 C C . VAL A 1 178 ? 46.755 13.030 4.913 1.00 5.57 177 VAL A C 1
ATOM 1397 O O . VAL A 1 178 ? 46.908 12.749 6.100 1.00 5.78 177 VAL A O 1
ATOM 1401 N N . GLY A 1 179 ? 46.756 12.120 3.934 1.00 5.07 178 GLY A N 1
ATOM 1402 C CA . GLY A 1 179 ? 47.121 10.730 4.150 1.00 4.93 178 GLY A CA 1
ATOM 1403 C C . GLY A 1 179 ? 47.928 10.193 2.977 1.00 5.07 178 GLY A C 1
ATOM 1404 O O . GLY A 1 179 ? 48.088 10.853 1.951 1.00 5.60 178 GLY A O 1
ATOM 1405 N N . LEU A 1 180 ? 48.440 8.989 3.166 1.00 4.87 179 LEU A N 1
ATOM 1406 C CA . LEU A 1 180 ? 49.303 8.306 2.180 1.00 5.26 179 LEU A CA 1
ATOM 1407 C C . LEU A 1 180 ? 48.538 7.204 1.544 1.00 5.12 179 LEU A C 1
ATOM 1408 O O . LEU A 1 180 ? 48.051 6.269 2.201 1.00 5.43 179 LEU A O 1
ATOM 1413 N N . TYR A 1 181 ? 48.339 7.284 0.231 1.00 5.41 180 TYR A N 1
ATOM 1414 C CA . TYR A 1 181 ? 47.526 6.305 -0.488 1.00 5.66 180 TYR A CA 1
ATOM 1415 C C . TYR A 1 181 ? 48.297 4.973 -0.573 1.00 5.62 180 TYR A C 1
ATOM 1416 O O . TYR A 1 181 ? 49.465 4.890 -0.883 1.00 6.48 180 TYR A O 1
ATOM 1425 N N . LEU A 1 182 ? 47.524 3.899 -0.346 1.00 6.39 181 LEU A N 1
ATOM 1426 C CA . LEU A 1 182 ? 48.035 2.516 -0.343 1.00 6.49 181 LEU A CA 1
ATOM 1427 C C . LEU A 1 182 ? 47.583 1.704 -1.544 1.00 7.68 181 LEU A C 1
ATOM 1428 O O . LEU A 1 182 ? 48.246 0.734 -1.877 1.00 9.51 181 LEU A O 1
ATOM 1433 N N . GLY A 1 183 ? 46.486 2.033 -2.155 1.00 8.82 182 GLY A N 1
ATOM 1434 C CA . GLY A 1 183 ? 45.859 1.247 -3.187 1.00 9.35 182 GLY A CA 1
ATOM 1435 C C . GLY A 1 183 ? 44.466 0.833 -2.779 1.00 7.81 182 GLY A C 1
ATOM 1436 O O . GLY A 1 183 ? 44.091 0.795 -1.609 1.00 8.45 182 GLY A O 1
ATOM 1437 N N . ASP A 1 184 ? 43.658 0.489 -3.781 1.00 7.86 183 ASP A N 1
ATOM 1438 C CA . ASP A 1 184 ? 42.305 -0.048 -3.554 1.00 8.81 183 ASP A CA 1
ATOM 1439 C C . ASP A 1 184 ? 41.431 0.912 -2.744 1.00 7.37 183 ASP A C 1
ATOM 1440 O O . ASP A 1 184 ? 40.564 0.481 -2.000 1.00 9.01 183 ASP A O 1
ATOM 1445 N N . GLY A 1 185 ? 41.641 2.210 -2.925 1.00 7.31 184 GLY A N 1
ATOM 1446 C CA . GLY A 1 185 ? 40.895 3.212 -2.195 1.00 7.43 184 GLY A CA 1
ATOM 1447 C C . GLY A 1 185 ? 41.410 3.463 -0.773 1.00 6.56 184 GLY A C 1
ATOM 1448 O O . GLY A 1 185 ? 40.877 4.380 -0.140 1.00 8.15 184 GLY A O 1
ATOM 1449 N N . CYS A 1 186 ? 42.337 2.671 -0.290 1.00 6.30 185 CYS A N 1
ATOM 1450 C CA . CYS A 1 186 ? 42.793 2.731 1.080 1.00 6.14 185 CYS A CA 1
ATOM 1451 C C . CYS A 1 186 ? 43.912 3.721 1.227 1.00 5.88 185 CYS A C 1
ATOM 1452 O O . CYS A 1 186 ? 44.775 3.852 0.339 1.00 6.03 185 CYS A O 1
ATOM 1455 N N . TYR A 1 187 ? 43.992 4.340 2.406 1.00 5.66 186 TYR A N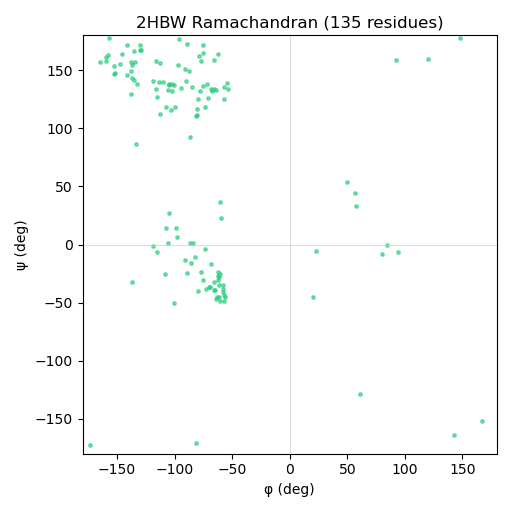 1
ATOM 1456 C CA . TYR A 1 187 ? 45.072 5.241 2.749 1.00 5.17 186 TYR A CA 1
ATOM 1457 C C . TYR A 1 187 ? 45.347 5.134 4.252 1.00 5.36 186 TYR A C 1
ATOM 1458 O O . TYR A 1 187 ? 44.462 4.764 5.037 1.00 6.14 186 TYR A O 1
ATOM 1467 N N . ILE A 1 188 ? 46.566 5.474 4.611 1.00 5.40 187 ILE A N 1
ATOM 1468 C CA . ILE A 1 188 ? 47.010 5.503 5.993 1.00 5.45 187 ILE A CA 1
ATOM 1469 C C . ILE A 1 188 ? 47.208 6.949 6.405 1.00 5.17 187 ILE A C 1
ATOM 1470 O O . ILE A 1 188 ? 47.678 7.791 5.646 1.00 5.80 187 ILE A O 1
ATOM 1475 N N . HIS A 1 189 ? 46.806 7.279 7.638 1.00 5.19 188 HIS A N 1
ATOM 1476 C CA . HIS A 1 189 ? 46.895 8.636 8.133 1.00 5.22 188 HIS A CA 1
ATOM 1477 C C . HIS A 1 189 ? 46.860 8.639 9.649 1.00 5.41 188 HIS A C 1
ATOM 1478 O O . HIS A 1 189 ? 46.329 7.716 10.239 1.00 5.90 188 HIS A O 1
ATOM 1485 N N . SER A 1 190 ? 47.376 9.716 10.245 1.00 5.48 189 SER A N 1
ATOM 1486 C CA . SER A 1 190 ? 47.046 10.008 11.646 1.00 5.48 189 SER A CA 1
ATOM 1487 C C . SER A 1 190 ? 45.877 10.957 11.665 1.00 5.85 189 SER A C 1
ATOM 1488 O O . SER A 1 190 ? 45.854 11.923 10.900 1.00 6.89 189 SER A O 1
ATOM 1491 N N . SER A 1 191 ? 44.890 10.688 12.519 1.00 5.97 190 SER A N 1
ATOM 1492 C CA . SER A 1 191 ? 43.710 11.514 12.576 1.00 6.59 190 SER A CA 1
ATOM 1493 C C . SER A 1 191 ? 43.300 11.784 14.022 1.00 6.13 190 SER A C 1
ATOM 1494 O O . SER A 1 191 ? 43.572 11.012 14.912 1.00 6.74 190 SER A O 1
ATOM 1497 N N . GLY A 1 192 ? 42.611 12.915 14.194 1.00 7.57 191 GLY A N 1
ATOM 1498 C CA . GLY A 1 192 ? 42.253 13.406 15.530 1.00 7.76 191 GLY A CA 1
ATOM 1499 C C . GLY A 1 192 ? 41.054 12.753 16.107 1.00 8.34 191 GLY A C 1
ATOM 1500 O O . GLY A 1 192 ? 40.556 11.713 15.739 1.00 10.45 191 GLY A O 1
ATOM 1501 N N . LYS A 1 193 ? 40.642 13.327 17.205 1.00 9.77 192 LYS A N 1
ATOM 1502 C CA . LYS A 1 193 ? 39.666 12.763 18.116 1.00 12.74 192 LYS A CA 1
ATOM 1503 C C . LYS A 1 193 ? 38.257 12.929 17.645 1.00 11.50 192 LYS A C 1
ATOM 1504 O O . LYS A 1 193 ? 37.423 11.969 17.745 1.00 14.80 192 LYS A O 1
ATOM 1510 N N A ALA A 1 194 ? 37.953 14.160 17.171 0.60 10.31 193 ALA A N 1
ATOM 1511 N N B ALA A 1 194 ? 37.781 14.125 17.340 0.40 17.71 193 ALA A N 1
ATOM 1512 C CA A ALA A 1 194 ? 36.566 14.485 16.902 0.60 11.02 193 ALA A CA 1
ATOM 1513 C CA B ALA A 1 194 ? 36.318 14.173 17.194 0.40 18.14 193 ALA A CA 1
ATOM 1514 C C A ALA A 1 194 ? 35.902 13.624 15.790 0.60 9.47 193 ALA A C 1
ATOM 1515 C C B ALA A 1 194 ? 35.899 13.190 16.099 0.40 16.99 193 ALA A C 1
ATOM 1516 O O A ALA A 1 194 ? 34.746 13.211 15.887 0.60 11.48 193 ALA A O 1
ATOM 1517 O O B ALA A 1 194 ? 35.082 12.301 16.235 0.40 21.73 193 ALA A O 1
ATOM 1520 N N A GLN A 1 195 ? 36.627 13.435 14.711 0.70 9.22 194 GLN A N 1
ATOM 1521 N N B GLN A 1 195 ? 36.572 13.352 14.980 0.30 14.09 194 GLN A N 1
ATOM 1522 C CA A GLN A 1 195 ? 36.164 12.647 13.574 0.70 8.44 194 GLN A CA 1
ATOM 1523 C CA B GLN A 1 195 ? 36.187 12.728 13.729 0.30 13.30 194 GLN A CA 1
ATOM 1524 C C A GLN A 1 195 ? 37.006 11.448 13.269 0.70 9.41 194 GLN A C 1
ATOM 1525 C C B GLN A 1 195 ? 36.950 11.430 13.413 0.30 10.13 194 GLN A C 1
ATOM 1526 O O A GLN A 1 195 ? 36.616 10.645 12.423 0.70 9.97 194 GLN A O 1
ATOM 1527 O O B GLN A 1 195 ? 36.432 10.528 12.760 0.30 11.33 194 GLN A O 1
ATOM 1538 N N . GLY A 1 196 ? 38.187 11.349 13.898 1.00 8.96 195 GLY A N 1
ATOM 1539 C CA . GLY A 1 196 ? 39.135 10.327 13.551 1.00 8.83 195 GLY A CA 1
ATOM 1540 C C . GLY A 1 196 ? 39.397 9.300 14.646 1.00 8.41 195 GLY A C 1
ATOM 1541 O O . GLY A 1 196 ? 38.535 8.988 15.469 1.00 10.60 195 GLY A O 1
ATOM 1542 N N . ARG A 1 197 ? 40.599 8.763 14.599 1.00 8.09 196 ARG A N 1
ATOM 1543 C CA . ARG A 1 197 ? 40.990 7.586 15.358 1.00 8.70 196 ARG A CA 1
ATOM 1544 C C . ARG A 1 197 ? 41.888 7.918 16.533 1.00 8.16 196 ARG A C 1
ATOM 1545 O O . ARG A 1 197 ? 42.330 7.017 17.250 1.00 9.96 196 ARG A O 1
ATOM 1553 N N . ASP A 1 198 ? 42.192 9.202 16.763 1.00 7.59 197 ASP A N 1
ATOM 1554 C CA . ASP A 1 198 ? 43.198 9.630 17.737 1.00 6.89 197 ASP A CA 1
ATOM 1555 C C . ASP A 1 198 ? 44.496 8.867 17.546 1.00 7.11 197 ASP A C 1
ATOM 1556 O O . ASP A 1 198 ? 45.066 8.323 18.494 1.00 7.81 197 ASP A O 1
ATOM 1561 N N . GLY A 1 199 ? 45.006 8.907 16.321 1.00 6.91 198 GLY A N 1
ATOM 1562 C CA . GLY A 1 199 ? 46.233 8.252 15.979 1.00 7.12 198 GLY A CA 1
ATOM 1563 C C . GLY A 1 199 ? 46.192 7.642 14.597 1.00 6.31 198 GLY A C 1
ATOM 1564 O O . GLY A 1 199 ? 45.311 7.982 13.783 1.00 6.53 198 GLY A O 1
ATOM 1565 N N . ILE A 1 200 ? 47.126 6.757 14.309 1.00 6.00 199 ILE A N 1
ATOM 1566 C CA . ILE A 1 200 ? 47.347 6.243 12.962 1.00 6.15 199 ILE A CA 1
ATOM 1567 C C . ILE A 1 200 ? 46.423 5.089 12.665 1.00 6.38 199 ILE A C 1
ATOM 1568 O O . ILE A 1 200 ? 46.225 4.164 13.466 1.00 7.89 199 ILE A O 1
ATOM 1573 N N . GLY A 1 201 ? 45.822 5.094 11.476 1.00 6.21 200 GLY A N 1
ATOM 1574 C CA . GLY A 1 201 ? 44.934 4.025 11.053 1.00 6.96 200 GLY A CA 1
ATOM 1575 C C . GLY A 1 201 ? 44.682 4.079 9.544 1.00 5.77 200 GLY A C 1
ATOM 1576 O O . GLY A 1 201 ? 45.228 4.956 8.841 1.00 6.08 200 GLY A O 1
ATOM 1577 N N A ILE A 1 202 ? 43.862 3.141 9.116 0.50 6.16 201 ILE A N 1
ATOM 1578 N N B ILE A 1 202 ? 43.906 3.126 9.053 0.50 6.92 201 ILE A N 1
ATOM 1579 C CA A ILE A 1 202 ? 43.535 2.929 7.729 0.50 5.85 201 ILE A CA 1
ATOM 1580 C CA B ILE A 1 202 ? 43.635 2.950 7.620 0.50 7.37 201 ILE A CA 1
ATOM 1581 C C A ILE A 1 202 ? 42.100 3.366 7.485 0.50 6.05 201 ILE A C 1
ATOM 1582 C C B ILE A 1 202 ? 42.156 3.230 7.363 0.50 7.04 201 ILE A C 1
ATOM 1583 O O A ILE A 1 202 ? 41.181 3.006 8.252 0.50 6.13 201 ILE A O 1
ATOM 1584 O O B ILE A 1 202 ? 41.271 2.665 8.011 0.50 7.53 201 ILE A O 1
ATOM 1593 N N . ASP A 1 203 ? 41.907 4.117 6.399 1.00 6.06 202 ASP A N 1
ATOM 1594 C CA . ASP A 1 203 ? 40.582 4.465 5.947 1.00 6.11 202 ASP A CA 1
ATOM 1595 C C . ASP A 1 203 ? 40.460 4.280 4.439 1.00 6.31 202 ASP A C 1
ATOM 1596 O O . ASP A 1 203 ? 41.437 4.016 3.746 1.00 6.69 202 ASP A O 1
ATOM 1601 N N A ILE A 1 204 ? 39.229 4.349 3.944 0.70 7.13 203 ILE A N 1
ATOM 1602 N N B ILE A 1 204 ? 39.232 4.482 3.955 0.30 4.63 203 ILE A N 1
ATOM 1603 C CA A ILE A 1 204 ? 38.959 4.192 2.520 0.70 7.92 203 ILE A CA 1
ATOM 1604 C CA B ILE A 1 204 ? 38.825 4.159 2.582 0.30 5.53 203 ILE A CA 1
ATOM 1605 C C A ILE A 1 204 ? 38.246 5.402 1.980 0.70 6.54 203 ILE A C 1
ATOM 1606 C C B ILE A 1 204 ? 38.139 5.363 1.950 0.30 6.75 203 ILE A C 1
ATOM 1607 O O A ILE A 1 204 ? 37.405 6.001 2.662 0.70 7.09 203 ILE A O 1
ATOM 1608 O O B ILE A 1 204 ? 37.236 5.947 2.560 0.30 6.12 203 ILE A O 1
ATOM 1617 N N . LEU A 1 205 ? 38.530 5.729 0.726 1.00 7.10 204 LEU A N 1
ATOM 1618 C CA . LEU A 1 205 ? 37.874 6.815 0.012 1.00 7.40 204 LEU A CA 1
ATOM 1619 C C . LEU A 1 205 ? 36.551 6.330 -0.583 1.00 7.15 204 LEU A C 1
ATOM 1620 O O . LEU A 1 205 ? 36.405 6.135 -1.786 1.00 9.15 204 LEU A O 1
ATOM 1625 N N . SER A 1 206 ? 35.584 6.118 0.294 1.00 7.57 205 SER A N 1
ATOM 1626 C CA . SER A 1 206 ? 34.282 5.634 -0.092 1.00 7.62 205 SER A CA 1
ATOM 1627 C C . SER A 1 206 ? 33.250 5.980 0.931 1.00 7.67 205 SER A C 1
ATOM 1628 O O . SER A 1 206 ? 33.484 5.849 2.136 1.00 9.05 205 SER A O 1
ATOM 1631 N N A GLU A 1 207 ? 32.071 6.382 0.467 0.70 8.22 206 GLU A N 1
ATOM 1632 N N B GLU A 1 207 ? 32.029 6.265 0.463 0.30 7.34 206 GLU A N 1
ATOM 1633 C CA A GLU A 1 207 ? 30.935 6.556 1.347 0.70 9.19 206 GLU A CA 1
ATOM 1634 C CA B GLU A 1 207 ? 30.854 6.337 1.352 0.30 6.15 206 GLU A CA 1
ATOM 1635 C C A GLU A 1 207 ? 30.401 5.256 1.960 0.70 10.29 206 GLU A C 1
ATOM 1636 C C B GLU A 1 207 ? 30.461 4.960 1.856 0.30 6.60 206 GLU A C 1
ATOM 1637 O O A GLU A 1 207 ? 29.616 5.284 2.910 0.70 11.54 206 GLU A O 1
ATOM 1638 O O B GLU A 1 207 ? 29.570 4.856 2.692 0.30 6.62 206 GLU A O 1
ATOM 1649 N N A GLN A 1 208 ? 30.824 4.134 1.380 0.60 8.22 207 GLN A N 1
ATOM 1650 N N B GLN A 1 208 ? 31.096 3.913 1.350 0.40 7.37 207 GLN A N 1
ATOM 1651 C CA A GLN A 1 208 ? 30.592 2.767 1.938 0.60 10.31 207 GLN A CA 1
ATOM 1652 C CA B GLN A 1 208 ? 30.704 2.626 1.818 0.40 9.20 207 GLN A CA 1
ATOM 1653 C C A GLN A 1 208 ? 31.486 2.334 3.092 0.60 10.97 207 GLN A C 1
ATOM 1654 C C B GLN A 1 208 ? 31.662 2.164 2.922 0.40 7.67 207 GLN A C 1
ATOM 1655 O O A GLN A 1 208 ? 31.218 1.301 3.718 0.60 13.27 207 GLN A O 1
ATOM 1656 O O B GLN A 1 208 ? 31.499 1.065 3.462 0.40 7.88 207 GLN A O 1
ATOM 1667 N N . GLY A 1 209 ? 32.567 3.055 3.343 1.00 9.49 208 GLY A N 1
ATOM 1668 C CA . GLY A 1 209 ? 33.424 2.799 4.480 1.00 10.44 208 GLY A CA 1
ATOM 1669 C C . GLY A 1 209 ? 32.724 2.982 5.815 1.00 10.05 208 GLY A C 1
ATOM 1670 O O . GLY A 1 209 ? 31.544 3.339 5.864 1.00 11.15 208 GLY A O 1
ATOM 1671 N N A ASP A 1 210 ? 33.435 2.823 6.917 0.50 9.70 209 ASP A N 1
ATOM 1672 N N B ASP A 1 210 ? 33.450 2.702 6.872 0.50 10.04 209 ASP A N 1
ATOM 1673 C CA A ASP A 1 210 ? 32.891 3.060 8.248 0.50 11.10 209 ASP A CA 1
ATOM 1674 C CA B ASP A 1 210 ? 32.951 2.893 8.178 0.50 10.52 209 ASP A CA 1
ATOM 1675 C C A ASP A 1 210 ? 32.731 4.567 8.558 0.50 10.04 209 ASP A C 1
ATOM 1676 C C B ASP A 1 210 ? 32.787 4.386 8.421 0.50 9.51 209 ASP A C 1
ATOM 1677 O O A ASP A 1 210 ? 32.971 5.417 7.698 0.50 9.18 209 ASP A O 1
ATOM 1678 O O B ASP A 1 210 ? 33.143 5.250 7.617 0.50 9.59 209 ASP A O 1
ATOM 1687 N N A VAL A 1 211 ? 32.320 4.928 9.769 0.70 10.79 210 VAL A N 1
ATOM 1688 N N B VAL A 1 211 ? 32.199 4.717 9.559 0.30 11.93 210 VAL A N 1
ATOM 1689 C CA A VAL A 1 211 ? 31.899 6.299 10.001 0.70 10.71 210 VAL A CA 1
ATOM 1690 C CA B VAL A 1 211 ? 31.924 6.143 9.896 0.30 12.16 210 VAL A CA 1
ATOM 1691 C C A VAL A 1 211 ? 33.108 7.230 9.872 0.70 9.24 210 VAL A C 1
ATOM 1692 C C B VAL A 1 211 ? 33.125 7.111 9.750 0.30 10.56 210 VAL A C 1
ATOM 1693 O O A VAL A 1 211 ? 32.962 8.353 9.443 0.70 10.11 210 VAL A O 1
ATOM 1694 O O B VAL A 1 211 ? 32.990 8.178 9.180 0.30 10.21 210 VAL A O 1
ATOM 1701 N N . VAL A 1 212 ? 34.277 6.761 10.316 1.00 9.70 211 VAL A N 1
ATOM 1702 C CA . VAL A 1 212 ? 35.491 7.579 10.197 1.00 8.87 211 VAL A CA 1
ATOM 1703 C C . VAL A 1 212 ? 35.809 7.823 8.721 1.00 7.74 211 VAL A C 1
ATOM 1704 O O . VAL A 1 212 ? 36.058 8.941 8.296 1.00 7.82 211 VAL A O 1
ATOM 1708 N N . SER A 1 213 ? 35.817 6.741 7.933 1.00 7.60 212 SER A N 1
ATOM 1709 C CA . SER A 1 213 ? 36.077 6.865 6.523 1.00 7.16 212 SER A CA 1
ATOM 1710 C C . SER A 1 213 ? 35.104 7.823 5.879 1.00 7.39 212 SER A C 1
ATOM 1711 O O . SER A 1 213 ? 35.492 8.678 5.064 1.00 7.26 212 SER A O 1
ATOM 1714 N N . ARG A 1 214 ? 33.814 7.699 6.206 1.00 7.60 213 ARG A N 1
ATOM 1715 C CA . ARG A 1 214 ? 32.822 8.600 5.621 1.00 7.97 213 ARG A CA 1
ATOM 1716 C C . ARG A 1 214 ? 33.078 10.047 6.001 1.00 8.39 213 ARG A C 1
ATOM 1717 O O . ARG A 1 214 ? 32.944 10.942 5.156 1.00 9.05 213 ARG A O 1
ATOM 1725 N N A SER A 1 215 ? 33.419 10.305 7.266 0.50 7.43 214 SER A N 1
ATOM 1726 N N B SER A 1 215 ? 33.447 10.296 7.255 0.25 8.48 214 SER A N 1
ATOM 1727 N N C SER A 1 215 ? 33.438 10.290 7.251 0.25 9.01 214 SER A N 1
ATOM 1728 C CA A SER A 1 215 ? 33.667 11.661 7.717 0.50 7.52 214 SER A CA 1
ATOM 1729 C CA B SER A 1 215 ? 33.662 11.660 7.719 0.25 9.42 214 SER A CA 1
ATOM 1730 C CA C SER A 1 215 ? 33.668 11.642 7.689 0.25 10.46 214 SER A CA 1
ATOM 1731 C C A SER A 1 215 ? 34.774 12.321 6.874 0.50 8.12 214 SER A C 1
ATOM 1732 C C B SER A 1 215 ? 34.817 12.344 7.002 0.25 7.62 214 SER A C 1
ATOM 1733 C C C SER A 1 215 ? 34.777 12.313 6.895 0.25 9.32 214 SER A C 1
ATOM 1734 O O A SER A 1 215 ? 34.622 13.451 6.366 0.50 9.11 214 SER A O 1
ATOM 1735 O O B SER A 1 215 ? 34.748 13.537 6.752 0.25 8.10 214 SER A O 1
ATOM 1736 O O C SER A 1 215 ? 34.634 13.452 6.461 0.25 9.91 214 SER A O 1
ATOM 1743 N N . TYR A 1 216 ? 35.887 11.611 6.708 1.00 8.04 215 TYR A N 1
ATOM 1744 C CA . TYR A 1 216 ? 36.997 12.156 5.911 1.00 7.33 215 TYR A CA 1
ATOM 1745 C C . TYR A 1 216 ? 36.654 12.221 4.434 1.00 8.25 215 TYR A C 1
ATOM 1746 O O . TYR A 1 216 ? 37.032 13.178 3.760 1.00 8.70 215 TYR A O 1
ATOM 1755 N N . TYR A 1 217 ? 35.910 11.256 3.928 1.00 8.19 216 TYR A N 1
ATOM 1756 C CA . TYR A 1 217 ? 35.560 11.257 2.514 1.00 8.46 216 TYR A CA 1
ATOM 1757 C C . TYR A 1 217 ? 34.750 12.487 2.145 1.00 8.06 216 TYR A C 1
ATOM 1758 O O . TYR A 1 217 ? 34.937 13.074 1.091 1.00 7.95 216 TYR A O 1
ATOM 1767 N N . GLN A 1 218 ? 33.897 12.950 3.063 1.00 8.67 217 GLN A N 1
ATOM 1768 C CA . GLN A 1 218 ? 33.121 14.140 2.798 1.00 9.08 217 GLN A CA 1
ATOM 1769 C C . GLN A 1 218 ? 34.049 15.348 2.577 1.00 9.76 217 GLN A C 1
ATOM 1770 O O . GLN A 1 218 ? 33.670 16.284 1.864 1.00 13.04 217 GLN A O 1
ATOM 1776 N N . GLN A 1 219 ? 35.229 15.367 3.157 1.00 8.85 218 GLN A N 1
ATOM 1777 C CA . GLN A 1 219 ? 36.147 16.470 3.117 1.00 10.17 218 GLN A CA 1
ATOM 1778 C C . GLN A 1 219 ? 37.256 16.290 2.030 1.00 8.34 218 GLN A C 1
ATOM 1779 O O . GLN A 1 219 ? 38.183 17.111 1.940 1.00 8.65 218 GLN A O 1
ATOM 1785 N N . LEU A 1 220 ? 37.166 15.261 1.199 1.00 7.96 219 LEU A N 1
ATOM 1786 C CA . LEU A 1 220 ? 38.161 15.020 0.196 1.00 7.35 219 LEU A CA 1
ATOM 1787 C C . LEU A 1 220 ? 38.325 16.221 -0.708 1.00 8.40 219 LEU A C 1
ATOM 1788 O O . LEU A 1 220 ? 37.333 16.761 -1.212 1.00 10.39 219 LEU A O 1
ATOM 1793 N N A ARG A 1 221 ? 39.558 16.528 -1.028 0.30 6.26 220 ARG A N 1
ATOM 1794 N N B ARG A 1 221 ? 39.573 16.640 -0.930 0.70 7.33 220 ARG A N 1
ATOM 1795 C CA A ARG A 1 221 ? 39.839 17.762 -1.690 0.30 6.21 220 ARG A CA 1
ATOM 1796 C CA B ARG A 1 221 ? 39.908 17.807 -1.758 0.70 8.14 220 ARG A CA 1
ATOM 1797 C C A ARG A 1 221 ? 40.782 17.600 -2.906 0.30 7.19 220 ARG A C 1
ATOM 1798 C C B ARG A 1 221 ? 40.689 17.489 -3.006 0.70 6.45 220 ARG A C 1
ATOM 1799 O O A ARG A 1 221 ? 40.716 18.396 -3.847 0.30 7.62 220 ARG A O 1
ATOM 1800 O O B ARG A 1 221 ? 40.512 18.148 -4.032 0.70 7.70 220 ARG A O 1
ATOM 1815 N N . GLY A 1 222 ? 41.642 16.590 -2.921 1.00 7.52 221 GLY A N 1
ATOM 1816 C CA . GLY A 1 222 ? 42.551 16.428 -4.054 1.00 8.40 221 GLY A CA 1
ATOM 1817 C C . GLY A 1 222 ? 43.545 15.342 -3.747 1.00 6.81 221 GLY A C 1
ATOM 1818 O O . GLY A 1 222 ? 43.474 14.611 -2.747 1.00 6.63 221 GLY A O 1
ATOM 1819 N N . ALA A 1 223 ? 44.548 15.267 -4.604 1.00 7.46 222 ALA A N 1
ATOM 1820 C CA . ALA A 1 223 ? 45.560 14.198 -4.617 1.00 6.61 222 ALA A CA 1
ATOM 1821 C C . ALA A 1 223 ? 46.833 14.792 -5.226 1.00 6.39 222 ALA A C 1
ATOM 1822 O O . ALA A 1 223 ? 46.769 15.576 -6.177 1.00 7.29 222 ALA A O 1
ATOM 1824 N N . GLY A 1 224 ? 47.983 14.329 -4.748 1.00 6.77 223 GLY A N 1
ATOM 1825 C CA . GLY A 1 224 ? 49.236 14.799 -5.274 1.00 7.23 223 GLY A CA 1
ATOM 1826 C C . GLY A 1 224 ? 50.255 13.699 -5.381 1.00 6.47 223 GLY A C 1
ATOM 1827 O O . GLY A 1 224 ? 50.331 12.787 -4.551 1.00 7.60 223 GLY A O 1
ATOM 1828 N N . ARG A 1 225 ? 51.087 13.799 -6.409 1.00 6.83 224 ARG A N 1
ATOM 1829 C CA . ARG A 1 22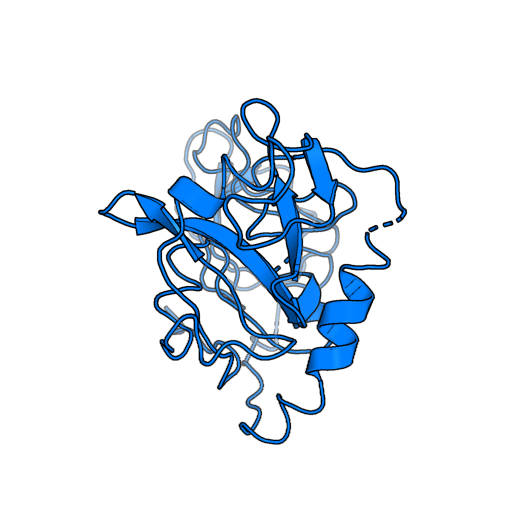5 ? 52.202 12.879 -6.615 1.00 6.61 224 ARG A CA 1
ATOM 1830 C C . ARG A 1 225 ? 53.509 13.602 -6.236 1.00 7.01 224 ARG A C 1
ATOM 1831 O O . ARG A 1 225 ? 53.754 14.731 -6.607 1.00 7.54 224 ARG A O 1
ATOM 1839 N N . VAL A 1 226 ? 54.364 12.859 -5.527 1.00 7.31 225 VAL A N 1
ATOM 1840 C CA . VAL A 1 226 ? 55.705 13.371 -5.157 1.00 7.30 225 VAL A CA 1
ATOM 1841 C C . VAL A 1 226 ? 56.617 13.183 -6.383 1.00 9.38 225 VAL A C 1
ATOM 1842 O O . VAL A 1 226 ? 56.932 12.053 -6.749 1.00 12.23 225 VAL A O 1
ATOM 1846 N N . VAL A 1 227 ? 57.006 14.294 -6.990 1.00 9.11 226 VAL A N 1
ATOM 1847 C CA . VAL A 1 227 ? 57.805 14.256 -8.204 1.00 10.45 226 VAL A CA 1
ATOM 1848 C C . VAL A 1 227 ? 59.157 14.838 -8.016 1.00 11.88 226 VAL A C 1
ATOM 1849 O O . VAL A 1 227 ? 60.005 14.777 -8.933 1.00 15.70 226 VAL A O 1
ATOM 1853 N N . LYS A 1 228 ? 59.448 15.424 -6.856 1.00 10.64 227 LYS A N 1
ATOM 1854 C CA . LYS A 1 228 ? 60.771 15.956 -6.516 1.00 11.03 227 LYS A CA 1
ATOM 1855 C C . LYS A 1 228 ? 60.819 16.043 -4.998 1.00 9.74 227 LYS A C 1
ATOM 1856 O O . LYS A 1 228 ? 59.790 16.008 -4.311 1.00 11.13 227 LYS A O 1
ATOM 1862 N N . SER A 1 229 ? 62.045 16.130 -4.465 1.00 10.02 228 SER A N 1
ATOM 1863 C CA . SER A 1 229 ? 62.285 16.356 -3.065 1.00 9.10 228 SER A CA 1
ATOM 1864 C C . SER A 1 229 ? 62.370 17.861 -2.848 1.00 9.97 228 SER A C 1
ATOM 1865 O O . SER A 1 229 ? 62.972 18.590 -3.630 1.00 11.40 228 SER A O 1
ATOM 1868 N N . TYR A 1 230 ? 61.804 18.345 -1.737 1.00 9.19 229 TYR A N 1
ATOM 1869 C CA . TYR A 1 230 ? 61.691 19.756 -1.482 1.00 9.02 229 TYR A CA 1
ATOM 1870 C C . TYR A 1 230 ? 63.056 20.391 -1.351 1.00 9.92 229 TYR A C 1
ATOM 1871 O O . TYR A 1 230 ? 63.937 19.895 -0.644 1.00 10.50 229 TYR A O 1
ATOM 1880 N N . LYS A 1 231 ? 63.223 21.519 -2.040 1.00 10.71 230 LYS A N 1
ATOM 1881 C CA . LYS A 1 231 ? 64.427 22.325 -1.993 1.00 10.37 230 LYS A CA 1
ATOM 1882 C C . LYS A 1 231 ? 64.030 23.773 -1.814 1.00 11.62 230 LYS A C 1
ATOM 1883 O O . LYS A 1 231 ? 63.837 24.511 -2.769 1.00 13.22 230 LYS A O 1
ATOM 1889 N N . PRO A 1 232 ? 63.841 24.190 -0.568 1.00 13.19 231 PRO A N 1
ATOM 1890 C CA . PRO A 1 232 ? 63.396 25.547 -0.375 1.00 14.40 231 PRO A CA 1
ATOM 1891 C C . PRO A 1 232 ? 64.483 26.557 -0.587 1.00 11.62 231 PRO A C 1
ATOM 1892 O O . PRO A 1 232 ? 65.655 26.257 -0.742 1.00 11.99 231 PRO A O 1
ATOM 1896 N N . GLN A 1 233 ? 64.039 27.769 -0.575 1.00 12.83 232 GLN A N 1
ATOM 1897 C CA . GLN A 1 233 ? 64.935 28.879 -0.740 1.00 13.41 232 GLN A CA 1
ATOM 1898 C C . GLN A 1 233 ? 65.764 29.170 0.500 1.00 11.40 232 GLN A C 1
ATOM 1899 O O . GLN A 1 233 ? 65.217 29.193 1.608 1.00 14.36 232 GLN A O 1
ATOM 1905 N N . ARG A 1 234 ? 67.036 29.428 0.305 1.00 11.35 233 ARG A N 1
ATOM 1906 C CA . ARG A 1 234 ? 67.882 29.935 1.383 1.00 12.24 233 ARG A CA 1
ATOM 1907 C C . ARG A 1 234 ? 67.513 31.395 1.623 1.00 13.83 233 ARG A C 1
ATOM 1908 O O . ARG A 1 234 ? 67.616 32.189 0.734 1.00 14.46 233 ARG A O 1
ATOM 1916 N N . HIS A 1 235 ? 67.039 31.784 2.802 1.00 15.63 234 HIS A N 1
ATOM 1917 C CA . HIS A 1 235 ? 66.697 33.160 3.067 1.00 16.47 234 HIS A CA 1
ATOM 1918 C C . HIS A 1 235 ? 67.924 34.022 3.242 1.00 17.79 234 HIS A C 1
ATOM 1919 O O . HIS A 1 235 ? 68.974 33.487 3.702 1.00 17.66 234 HIS A O 1
#

Radius of gyration: 17.35 Å; Cα contacts (8 Å, |Δi|>4): 561; chains: 1; bounding box: 50×38×38 Å

Organism: Trichormus variabilis (strain ATCC 29413 / PCC 7937) (NCBI:txid240292)

Secondary structure (P-SEA, 3-state):
cbbbbccbbbbbcccccccccccccccbbbbbcccccccbbbbbbccccbbbbbcccccccbbbbcccbbbbbbcaaaaaaaaaaaaaaaaacccccccccccccccccccccccaaaaaacbbbcccaaaaaacccccccccccccbbbbbbccccccbbbbbccccbbbbbbcccccccccccccccccccaaaaaaaaaccbbbbbccccccccc

Nearest PDB structures (foldseek):
  2hbw-assembly1_A  TM=1.003E+00  e=3.823E-45  Trichormus variabilis ATCC 29413
  2evr-assembly1_A  TM=9.962E-01  e=3.016E-38  Nostoc punctiforme PCC 73102
  8wt4-assembly1_B  TM=8.150E-01  e=2.766E-07  Bacillus subtilis subsp. subtilis str. 168
  8xup-assembly1_I  TM=7.691E-01  e=3.470E-07  Escherichia coli K-12
  8i2f-assembly1_B  TM=8.430E-01  e=3.170E-06  Bacillus subtilis subsp. subtilis str. 168

Solvent-accessible surface area: 10401 Å² total

CATH classification: 2.30.30.40 (+1 more: 3.90.1720.10)

InterPro domains:
  IPR000064 Endopeptidase, NLPC/P60 domain [PF00877] (113-194)
  IPR000064 Endopeptidase, NLPC/P60 domain [PS51935] (94-227)
  IPR038765 Papain-like cysteine peptidase superfamily [SSF54001] (109-230)
  IPR041382 Bacterial dipeptidyl-peptidase SH3 domain [PF18348] (25-73)
  IPR051202 Peptidase C40 [PTHR47053] (100-227)

Sequence (218 aa):
GEYQCLAALNLLYDSPECTSSLATQAAVVGRHLQQVTSNQQGAAVEVCLLCEDDDYPGWLSLGGDLGLLKPAATTVVLYQQAKKSFSESSEIKKKLLPGAIAFTQQKAQQSSNYYLWGGTVGPNYDCSGLQAAFVSVGIIWLPRDAYQQEEAFFTQAITIDDELAPGDLVVFFGTPPVKATHVGLYLGDGCYIHSSGKAAQQGRDGIGIIDIILSEEQQGDDVVVSRSSSYYQQLRRGAGRVVKSYKPQRH

B-factor: mean 13.69, std 8.28, range [4.51, 54.12]